Protein AF-A0A4W5LB47-F1 (afdb_monomer)

Radius of gyration: 28.64 Å; Cα contacts (8 Å, |Δi|>4): 20; chains: 1; bounding box: 88×35×79 Å

Structure (mmCIF, N/CA/C/O backbone):
data_AF-A0A4W5LB47-F1
#
_entry.id   AF-A0A4W5LB47-F1
#
loop_
_atom_site.group_PDB
_atom_site.id
_atom_site.type_symbol
_atom_site.label_atom_id
_atom_site.label_alt_id
_atom_site.label_comp_id
_atom_site.label_asym_id
_atom_site.label_entity_id
_atom_site.label_seq_id
_atom_site.pdbx_PDB_ins_code
_atom_site.Cartn_x
_atom_site.Cartn_y
_atom_site.Cartn_z
_atom_site.occupancy
_atom_site.B_iso_or_equiv
_atom_site.auth_seq_id
_atom_site.auth_comp_id
_atom_site.auth_asym_id
_atom_site.auth_atom_id
_atom_site.pdbx_PDB_model_num
ATOM 1 N N . MET A 1 1 ? 53.412 -15.603 0.340 1.00 56.78 1 MET A N 1
ATOM 2 C CA . MET A 1 1 ? 52.451 -14.479 0.400 1.00 56.78 1 MET A CA 1
ATOM 3 C C . MET A 1 1 ? 51.669 -14.603 1.693 1.00 56.78 1 MET A C 1
ATOM 5 O O . MET A 1 1 ? 51.246 -15.709 2.006 1.00 56.78 1 MET A O 1
ATOM 9 N N . CYS A 1 2 ? 51.560 -13.531 2.478 1.00 70.44 2 CYS A N 1
ATOM 10 C CA . CYS A 1 2 ? 50.950 -13.592 3.806 1.00 70.44 2 CYS A CA 1
ATOM 11 C C . CYS A 1 2 ? 49.414 -13.549 3.694 1.00 70.44 2 CYS A C 1
ATOM 13 O O . CYS A 1 2 ? 48.908 -12.641 3.035 1.00 70.44 2 CYS A O 1
ATOM 15 N N . PRO A 1 3 ? 48.665 -14.456 4.352 1.00 73.62 3 PRO A N 1
ATOM 16 C CA . PRO A 1 3 ? 47.199 -14.508 4.267 1.00 73.62 3 PRO A CA 1
ATOM 17 C C . PRO A 1 3 ? 46.532 -13.169 4.614 1.00 73.62 3 PRO A C 1
ATOM 19 O O . PRO A 1 3 ? 45.557 -12.770 3.986 1.00 73.62 3 PRO A O 1
ATOM 22 N N . LEU A 1 4 ? 47.129 -12.426 5.550 1.00 78.56 4 LEU A N 1
ATOM 23 C CA . LEU A 1 4 ? 46.664 -11.104 5.960 1.00 78.56 4 LEU A CA 1
ATOM 24 C C . LEU A 1 4 ? 46.731 -10.060 4.833 1.00 78.56 4 LEU A C 1
ATOM 26 O O . LEU A 1 4 ? 45.856 -9.211 4.740 1.00 78.56 4 LEU A O 1
ATOM 30 N N . GLN A 1 5 ? 47.739 -10.126 3.957 1.00 83.31 5 GLN A N 1
ATOM 31 C CA . GLN A 1 5 ? 47.875 -9.194 2.830 1.00 83.31 5 GLN A CA 1
ATOM 32 C C . GLN A 1 5 ? 46.854 -9.472 1.724 1.00 83.31 5 GLN A C 1
ATOM 34 O O . GLN A 1 5 ? 46.454 -8.549 1.019 1.00 83.31 5 GLN A O 1
ATOM 39 N N . ASN A 1 6 ? 46.430 -10.728 1.573 1.00 88.00 6 ASN A N 1
ATOM 40 C CA . ASN A 1 6 ? 45.390 -11.096 0.617 1.00 88.00 6 ASN A CA 1
ATOM 41 C C . ASN A 1 6 ? 44.015 -10.652 1.113 1.00 88.00 6 ASN A C 1
ATOM 43 O O . ASN A 1 6 ? 43.288 -10.020 0.356 1.00 88.00 6 ASN A O 1
ATOM 47 N N . LEU A 1 7 ? 43.718 -10.869 2.398 1.00 86.88 7 LEU A N 1
ATOM 48 C CA . LEU A 1 7 ? 42.471 -10.400 3.001 1.00 86.88 7 LEU A CA 1
ATOM 49 C C . LEU A 1 7 ? 42.353 -8.870 2.947 1.00 86.88 7 LEU A C 1
ATOM 51 O O . LEU A 1 7 ? 41.303 -8.345 2.600 1.00 86.88 7 LEU A O 1
ATOM 55 N N . LEU A 1 8 ? 43.439 -8.140 3.230 1.00 92.62 8 LEU A N 1
ATOM 56 C CA . LEU A 1 8 ? 43.441 -6.677 3.117 1.00 92.62 8 LEU A CA 1
ATOM 57 C C . LEU A 1 8 ? 43.183 -6.203 1.683 1.00 92.62 8 LEU A C 1
ATOM 59 O O . LEU A 1 8 ? 42.546 -5.172 1.488 1.00 92.62 8 LEU A O 1
ATOM 63 N N . ARG A 1 9 ? 43.676 -6.946 0.685 1.00 91.19 9 ARG A N 1
ATOM 64 C CA . ARG A 1 9 ? 43.439 -6.645 -0.728 1.00 91.19 9 ARG A CA 1
ATOM 65 C C . ARG A 1 9 ? 41.980 -6.877 -1.099 1.00 91.19 9 ARG A C 1
ATOM 67 O O . ARG A 1 9 ? 41.403 -5.993 -1.713 1.00 91.19 9 ARG A O 1
ATOM 74 N N . GLU A 1 10 ? 41.396 -8.004 -0.700 1.00 90.75 10 GLU A N 1
ATOM 75 C CA . GLU A 1 10 ? 39.978 -8.304 -0.942 1.00 90.75 10 GLU A CA 1
ATOM 76 C C . GLU A 1 10 ? 39.066 -7.280 -0.267 1.00 90.75 10 GLU A C 1
ATOM 78 O O . GLU A 1 10 ? 38.221 -6.698 -0.933 1.00 90.75 10 GLU A O 1
ATOM 83 N N . VAL A 1 11 ? 39.291 -6.966 1.014 1.00 89.69 11 VAL A N 1
ATOM 84 C CA . VAL A 1 11 ? 38.497 -5.952 1.730 1.00 89.69 11 VAL A CA 1
ATOM 85 C C . VAL A 1 11 ? 38.635 -4.577 1.082 1.00 89.69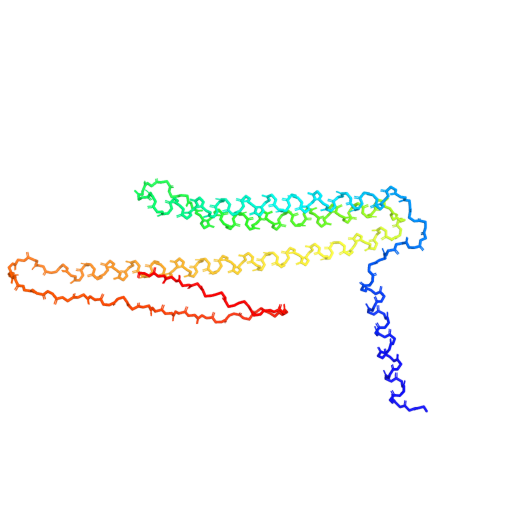 11 VAL A C 1
ATOM 87 O O . VAL A 1 11 ? 37.656 -3.845 0.974 1.00 89.69 11 VAL A O 1
ATOM 90 N N . HIS A 1 12 ? 39.836 -4.210 0.632 1.00 92.75 12 HIS A N 1
ATOM 91 C CA . HIS A 1 12 ? 40.032 -2.956 -0.085 1.00 92.75 12 HIS A CA 1
ATOM 92 C C . HIS A 1 12 ? 39.300 -2.952 -1.433 1.00 92.75 12 HIS A C 1
ATOM 94 O O . HIS A 1 12 ? 38.694 -1.949 -1.787 1.00 92.75 12 HIS A O 1
ATOM 100 N N . GLN A 1 13 ? 39.321 -4.065 -2.164 1.00 93.12 13 GLN A N 1
ATOM 101 C CA . GLN A 1 13 ? 38.698 -4.189 -3.479 1.00 93.12 13 GLN A CA 1
ATOM 102 C C . GLN A 1 13 ? 37.165 -4.172 -3.387 1.00 93.12 13 GLN A C 1
ATOM 104 O O . GLN A 1 13 ? 36.526 -3.415 -4.112 1.00 93.12 13 GLN A O 1
ATOM 109 N N . GLU A 1 14 ? 36.597 -4.902 -2.427 1.00 87.75 14 GLU A N 1
ATOM 110 C CA . GLU A 1 14 ? 35.173 -4.848 -2.072 1.00 87.75 14 GLU A CA 1
ATOM 111 C C . GLU A 1 14 ? 34.778 -3.451 -1.577 1.00 87.75 14 GLU A C 1
ATOM 113 O O . GLU A 1 14 ? 33.758 -2.903 -1.984 1.00 87.75 14 GLU A O 1
ATOM 118 N N . GLY A 1 15 ? 35.624 -2.812 -0.760 1.00 88.38 15 GLY A N 1
ATOM 119 C CA . GLY A 1 15 ? 35.412 -1.437 -0.309 1.00 88.38 15 GLY A CA 1
ATOM 120 C C . GLY A 1 15 ? 35.346 -0.442 -1.469 1.00 88.38 15 GLY A C 1
ATOM 121 O O . GLY A 1 15 ? 34.450 0.397 -1.510 1.00 88.38 15 GLY A O 1
ATOM 122 N N . MET A 1 16 ? 36.243 -0.567 -2.450 1.00 86.56 16 MET A N 1
ATOM 123 C CA . MET A 1 16 ? 36.220 0.260 -3.661 1.00 86.56 16 MET A CA 1
ATOM 124 C C . MET A 1 16 ? 34.993 -0.031 -4.535 1.00 86.56 16 MET A C 1
ATOM 126 O O . MET A 1 16 ? 34.417 0.895 -5.101 1.00 86.56 16 MET A O 1
ATOM 130 N N . GLN A 1 17 ? 34.558 -1.290 -4.617 1.00 84.00 17 GLN A N 1
ATOM 131 C CA . GLN A 1 17 ? 33.361 -1.677 -5.363 1.00 84.00 17 GLN A CA 1
ATOM 132 C C . GLN A 1 17 ? 32.092 -1.096 -4.731 1.00 84.00 17 GLN A C 1
ATOM 134 O O . GLN A 1 17 ? 31.275 -0.504 -5.431 1.00 84.00 17 GLN A O 1
ATOM 139 N N . VAL A 1 18 ? 31.944 -1.191 -3.409 1.00 82.44 18 VAL A N 1
ATOM 140 C CA . VAL A 1 18 ? 30.797 -0.621 -2.688 1.00 82.44 18 VAL A CA 1
ATOM 141 C C . VAL A 1 18 ? 30.767 0.905 -2.803 1.00 82.44 18 VAL A C 1
ATOM 143 O O . VAL A 1 18 ? 29.694 1.471 -3.007 1.00 82.44 18 VAL A O 1
ATOM 146 N N . LEU A 1 19 ? 31.921 1.580 -2.729 1.00 75.25 19 LEU A N 1
ATOM 147 C CA . LEU A 1 19 ? 32.008 3.031 -2.935 1.00 75.25 19 LEU A CA 1
ATOM 148 C C . LEU A 1 19 ? 31.604 3.426 -4.363 1.00 75.25 19 LEU A C 1
ATOM 150 O O . LEU A 1 19 ? 30.771 4.312 -4.524 1.00 75.25 19 LEU A O 1
ATOM 154 N N . SER A 1 20 ? 32.080 2.702 -5.381 1.00 69.75 20 SER A N 1
ATOM 155 C CA . SER A 1 20 ? 31.682 2.921 -6.780 1.00 69.75 20 SER A CA 1
ATOM 156 C C . SER A 1 20 ? 30.185 2.709 -7.027 1.00 69.75 20 SER A C 1
ATOM 158 O O . SER A 1 20 ? 29.634 3.337 -7.924 1.00 69.75 20 SER A O 1
ATOM 160 N N . LEU A 1 21 ? 29.530 1.823 -6.268 1.00 64.94 21 LEU A N 1
ATOM 161 C CA . LEU A 1 21 ? 28.080 1.599 -6.340 1.00 64.94 21 LEU A CA 1
ATOM 162 C C . LEU A 1 21 ? 27.275 2.629 -5.527 1.00 64.94 21 LEU A C 1
ATOM 164 O O . LEU A 1 21 ? 26.072 2.769 -5.739 1.00 64.94 21 LEU A O 1
ATOM 168 N N . SER A 1 22 ? 27.922 3.319 -4.583 1.00 66.88 22 SER A N 1
ATOM 169 C CA . SER A 1 22 ? 27.306 4.333 -3.714 1.00 66.88 22 SER A CA 1
ATOM 170 C C . SER A 1 22 ? 27.431 5.749 -4.280 1.00 66.88 22 SER A C 1
ATOM 172 O O . SER A 1 22 ? 26.642 6.628 -3.932 1.00 66.88 22 SER A O 1
ATOM 174 N N . GLU A 1 23 ? 28.412 5.984 -5.150 1.00 56.94 23 GLU A N 1
ATOM 175 C CA . GLU A 1 23 ? 28.535 7.219 -5.913 1.00 56.94 23 GLU A CA 1
ATOM 176 C C . GLU A 1 23 ? 27.499 7.215 -7.043 1.00 56.94 23 GLU A C 1
ATOM 178 O O . GLU A 1 23 ? 27.641 6.550 -8.066 1.00 56.94 23 GLU A O 1
ATOM 183 N N . LEU A 1 24 ? 26.417 7.971 -6.845 1.00 51.06 24 LEU A N 1
ATOM 184 C CA . LEU A 1 24 ? 25.529 8.347 -7.938 1.00 51.06 24 LEU A CA 1
ATOM 185 C C . LEU A 1 24 ? 26.381 9.100 -8.976 1.00 51.06 24 LEU A C 1
ATOM 187 O O . LEU A 1 24 ? 27.022 10.082 -8.584 1.00 51.06 24 LEU A O 1
ATOM 191 N N . PRO A 1 25 ? 26.416 8.699 -10.262 1.00 47.31 25 PRO A N 1
ATOM 192 C CA . PRO A 1 25 ? 27.253 9.380 -11.236 1.00 47.31 25 PRO A CA 1
ATOM 193 C C . PRO A 1 25 ? 26.807 10.839 -11.337 1.00 47.31 25 PRO A C 1
ATOM 195 O O . PRO A 1 25 ? 25.711 11.127 -11.818 1.00 47.31 25 PRO A O 1
ATOM 198 N N . ILE A 1 26 ? 27.647 11.767 -10.880 1.00 51.47 26 ILE A N 1
ATOM 199 C CA . ILE A 1 26 ? 27.632 13.124 -11.414 1.00 51.47 26 ILE A CA 1
ATOM 200 C C . ILE A 1 26 ? 28.426 13.003 -12.716 1.00 51.47 26 ILE A C 1
ATOM 202 O O . ILE A 1 26 ? 29.621 12.710 -12.650 1.00 51.47 26 ILE A O 1
ATOM 206 N N . PRO A 1 27 ? 27.791 13.125 -13.894 1.00 46.97 27 PRO A N 1
ATOM 207 C CA . PRO A 1 27 ? 28.484 12.931 -15.153 1.00 46.97 27 PRO A CA 1
ATOM 208 C C . PRO A 1 27 ? 29.414 14.123 -15.400 1.00 46.97 27 PRO A C 1
ATOM 210 O O . PRO A 1 27 ? 29.030 15.142 -15.969 1.00 46.97 27 PRO A O 1
ATOM 213 N N . GLU A 1 28 ? 30.654 13.992 -14.939 1.00 55.31 28 GLU A N 1
ATOM 214 C CA . GLU A 1 28 ? 31.795 14.819 -15.328 1.00 55.31 28 GLU A CA 1
ATOM 215 C C . GLU A 1 28 ? 32.243 14.361 -16.726 1.00 55.31 28 GLU A C 1
ATOM 217 O O . GLU A 1 28 ? 33.197 13.604 -16.887 1.00 55.31 28 GLU A O 1
ATOM 222 N N . GLY A 1 29 ? 31.487 14.761 -17.749 1.00 54.81 29 GLY A N 1
ATOM 223 C CA . GLY A 1 29 ? 31.807 14.472 -19.146 1.00 54.81 29 GLY A CA 1
ATOM 224 C C . GLY A 1 29 ? 30.557 14.248 -19.986 1.00 54.81 29 GLY A C 1
ATOM 225 O O . GLY A 1 29 ? 29.949 13.189 -19.918 1.00 54.81 29 GLY A O 1
ATOM 226 N N . GLU A 1 30 ? 30.184 15.268 -20.763 1.00 49.44 30 GLU A N 1
ATOM 227 C CA . GLU A 1 30 ? 29.172 15.208 -21.833 1.00 49.44 30 GLU A CA 1
ATOM 228 C C . GLU A 1 30 ? 27.795 14.654 -21.429 1.00 49.44 30 GLU A C 1
ATOM 230 O O . GLU A 1 30 ? 27.165 13.888 -22.151 1.00 49.44 30 GLU A O 1
ATOM 235 N N . ALA A 1 31 ? 27.254 15.119 -20.303 1.00 46.03 31 ALA A N 1
ATOM 236 C CA . ALA A 1 31 ? 25.806 15.128 -20.153 1.00 46.03 31 ALA A CA 1
ATOM 237 C C . ALA A 1 31 ? 25.228 16.271 -20.993 1.00 46.03 31 ALA A C 1
ATOM 239 O O . ALA A 1 31 ? 25.571 17.436 -20.780 1.00 46.03 31 ALA A O 1
ATOM 240 N N . ASP A 1 32 ? 24.337 15.938 -21.931 1.00 53.56 32 ASP A N 1
ATOM 241 C CA . ASP A 1 32 ? 23.467 16.920 -22.572 1.00 53.56 32 ASP A CA 1
ATOM 242 C C . ASP A 1 32 ? 22.815 17.775 -21.463 1.00 53.56 32 ASP A C 1
ATOM 244 O O . ASP A 1 32 ? 22.128 17.223 -20.590 1.00 53.56 32 ASP A O 1
ATOM 248 N N . PRO A 1 33 ? 23.048 19.103 -21.419 1.00 56.50 33 PRO A N 1
ATOM 249 C CA . PRO A 1 33 ? 22.536 19.960 -20.352 1.00 56.50 33 PRO A CA 1
ATOM 250 C C . PRO A 1 33 ? 21.009 19.878 -20.196 1.00 56.50 33 PRO A C 1
ATOM 252 O O . PRO A 1 33 ? 20.488 20.183 -19.121 1.00 56.50 33 PRO A O 1
ATOM 255 N N . ALA A 1 34 ? 20.285 19.411 -21.220 1.00 55.88 34 ALA A N 1
ATOM 256 C CA . ALA A 1 34 ? 18.854 19.138 -21.155 1.00 55.88 34 ALA A CA 1
ATOM 257 C C . ALA A 1 34 ? 18.486 18.005 -20.174 1.00 55.88 34 ALA A C 1
ATOM 259 O O . ALA A 1 34 ? 17.523 18.150 -19.420 1.00 55.88 34 ALA A O 1
ATOM 260 N N . SER A 1 35 ? 19.252 16.913 -20.114 1.00 52.53 35 SER A N 1
ATOM 261 C CA . SER A 1 35 ? 18.947 15.743 -19.270 1.00 52.53 35 SER A CA 1
ATOM 262 C C . SER A 1 35 ? 19.176 16.020 -17.781 1.00 52.53 35 SER A C 1
ATOM 264 O O . SER A 1 35 ? 18.358 15.647 -16.935 1.00 52.53 35 SER A O 1
ATOM 266 N N . LEU A 1 36 ? 20.234 16.771 -17.457 1.00 53.56 36 LEU A N 1
ATOM 267 C CA . LEU A 1 36 ? 20.487 17.285 -16.105 1.00 53.56 36 LEU A CA 1
ATOM 268 C C . LEU A 1 36 ? 19.406 18.281 -15.666 1.00 53.56 36 LEU A C 1
ATOM 270 O O . LEU A 1 36 ? 18.958 18.233 -14.521 1.00 53.56 36 LEU A O 1
ATOM 274 N N . LEU A 1 37 ? 18.930 19.140 -16.575 1.00 55.38 37 LEU A N 1
ATOM 275 C CA . LEU A 1 37 ? 17.813 20.050 -16.306 1.00 55.38 37 LEU A CA 1
ATOM 276 C C . LEU A 1 37 ? 16.496 19.300 -16.076 1.00 55.38 37 LEU A C 1
ATOM 278 O O . LEU A 1 37 ? 15.741 19.685 -15.188 1.00 55.38 37 LEU A O 1
ATOM 282 N N . TYR A 1 38 ? 16.221 18.227 -16.819 1.00 54.44 38 TYR A N 1
ATOM 283 C CA . TYR A 1 38 ? 15.014 17.416 -16.634 1.00 54.44 38 TYR A CA 1
ATOM 284 C C . TYR A 1 38 ? 15.010 16.683 -15.289 1.00 54.44 38 TYR A C 1
ATOM 286 O O . TYR A 1 38 ? 14.016 16.751 -14.562 1.00 54.44 38 TYR A O 1
ATOM 294 N N . HIS A 1 39 ? 16.123 16.050 -14.908 1.00 51.97 39 HIS A N 1
ATOM 295 C CA . HIS A 1 39 ? 16.226 15.350 -13.624 1.00 51.97 39 HIS A CA 1
ATOM 296 C C . HIS A 1 39 ? 16.234 16.327 -12.431 1.00 51.97 39 HIS A C 1
ATOM 298 O O . HIS A 1 39 ? 15.628 16.048 -11.391 1.00 51.97 39 HIS A O 1
ATOM 304 N N . ALA A 1 40 ? 16.846 17.508 -12.595 1.00 56.00 40 ALA A N 1
ATOM 305 C CA . ALA A 1 40 ? 16.830 18.583 -11.605 1.00 56.00 40 ALA A CA 1
ATOM 306 C C . ALA A 1 40 ? 15.480 19.319 -11.513 1.00 56.00 40 ALA A C 1
ATOM 308 O O . ALA A 1 40 ? 15.200 19.906 -10.471 1.00 56.00 40 ALA A O 1
ATOM 309 N N . GLN A 1 41 ? 14.633 19.294 -12.552 1.00 58.28 41 GLN A N 1
ATOM 310 C CA . GLN A 1 41 ? 13.291 19.901 -12.530 1.00 58.28 41 GLN A CA 1
ATOM 311 C C . GLN A 1 41 ? 12.168 18.927 -12.141 1.00 58.28 41 GLN A C 1
ATOM 313 O O . GLN A 1 41 ? 11.181 19.352 -11.534 1.00 58.28 41 GLN A O 1
ATOM 318 N N . GLY A 1 42 ? 12.307 17.632 -12.436 1.00 61.72 42 GLY A N 1
ATOM 319 C CA . GLY A 1 42 ? 11.330 16.606 -12.056 1.00 61.72 42 GLY A CA 1
ATOM 320 C C . GLY A 1 42 ? 11.267 16.396 -10.544 1.00 61.72 42 GLY A C 1
ATOM 321 O O . GLY A 1 42 ? 10.186 16.419 -9.955 1.00 61.72 42 GLY A O 1
ATOM 322 N N . TRP A 1 43 ? 12.431 16.317 -9.895 1.00 73.25 43 TRP A N 1
ATOM 323 C CA . TRP A 1 43 ? 12.525 16.068 -8.457 1.00 73.25 43 TRP A CA 1
ATOM 324 C C . TRP A 1 43 ? 11.878 17.157 -7.576 1.00 73.25 43 TRP A C 1
ATOM 326 O O . TRP A 1 43 ? 11.113 16.811 -6.675 1.00 73.25 43 TRP A O 1
ATOM 336 N N . PRO A 1 44 ? 12.072 18.472 -7.811 1.00 77.12 44 PRO A N 1
ATOM 337 C CA . PRO A 1 44 ? 11.345 19.515 -7.087 1.00 77.12 44 PRO A CA 1
ATOM 338 C C . PRO A 1 44 ? 9.826 19.429 -7.254 1.00 77.12 44 PRO A C 1
ATOM 340 O O . PRO A 1 44 ? 9.093 19.688 -6.299 1.00 77.12 44 PRO A O 1
ATOM 343 N N . LYS A 1 45 ? 9.344 19.047 -8.443 1.00 79.38 45 LYS A N 1
ATOM 344 C CA . LYS A 1 45 ? 7.912 18.897 -8.726 1.00 79.38 45 LYS A CA 1
ATOM 345 C C . LYS A 1 45 ? 7.325 17.678 -8.016 1.00 79.38 45 LYS A C 1
ATOM 347 O O . LYS A 1 45 ? 6.257 17.780 -7.418 1.00 79.38 45 LYS A O 1
ATOM 352 N N . GLU A 1 46 ? 8.035 16.555 -8.027 1.00 73.94 46 GLU A N 1
ATOM 353 C CA . GLU A 1 46 ? 7.659 15.332 -7.310 1.00 73.94 46 GLU A CA 1
ATOM 354 C C . GLU A 1 46 ? 7.708 15.525 -5.794 1.00 73.94 46 GLU A C 1
ATOM 356 O O . GLU A 1 46 ? 6.748 15.195 -5.099 1.00 73.94 46 GLU A O 1
ATOM 361 N N . ARG A 1 47 ? 8.763 16.166 -5.277 1.00 86.19 47 ARG A N 1
ATOM 362 C CA . ARG A 1 47 ? 8.853 16.589 -3.875 1.00 86.19 47 ARG A CA 1
ATOM 363 C C . ARG A 1 47 ? 7.703 17.524 -3.506 1.00 86.19 47 ARG A C 1
ATOM 365 O O . ARG A 1 47 ? 7.136 17.386 -2.428 1.00 86.19 47 ARG A O 1
ATOM 372 N N . GLY A 1 48 ? 7.335 18.451 -4.391 1.00 88.69 48 GLY A N 1
ATOM 373 C CA . GLY A 1 48 ? 6.174 19.326 -4.220 1.00 88.69 48 GLY A CA 1
ATOM 374 C C . GLY A 1 48 ? 4.859 18.547 -4.149 1.00 88.69 48 GLY A C 1
ATOM 375 O O . GLY A 1 48 ? 4.050 18.797 -3.258 1.00 88.69 48 GLY A O 1
ATOM 376 N N . ALA A 1 49 ? 4.668 17.557 -5.024 1.00 84.75 49 ALA A N 1
ATOM 377 C CA . ALA A 1 49 ? 3.503 16.678 -4.996 1.00 84.75 49 ALA A CA 1
ATOM 378 C C . ALA A 1 49 ? 3.450 15.834 -3.710 1.00 84.75 49 ALA A C 1
ATOM 380 O O . ALA A 1 49 ? 2.392 15.734 -3.092 1.00 84.75 49 ALA A O 1
ATOM 381 N N . LEU A 1 50 ? 4.587 15.294 -3.258 1.00 88.56 50 LEU A N 1
ATOM 382 C CA . LEU A 1 50 ? 4.689 14.551 -2.001 1.00 88.56 50 LEU A CA 1
ATOM 383 C C . LEU A 1 50 ? 4.365 15.452 -0.800 1.00 88.56 50 LEU A C 1
ATOM 385 O O . LEU A 1 50 ? 3.537 15.096 0.035 1.00 88.56 50 LEU A O 1
ATOM 389 N N . LEU A 1 51 ? 4.941 16.655 -0.739 1.00 92.75 51 LEU A N 1
ATOM 390 C CA . LEU A 1 51 ? 4.638 17.629 0.312 1.00 92.75 51 LEU A CA 1
ATOM 391 C C . LEU A 1 51 ? 3.158 18.027 0.310 1.00 92.75 51 LEU A C 1
ATOM 393 O O . LEU A 1 51 ? 2.551 18.082 1.375 1.00 92.75 51 LEU A O 1
ATOM 397 N N . ALA A 1 52 ? 2.548 18.217 -0.862 1.00 92.19 52 ALA A N 1
ATOM 398 C CA . ALA A 1 52 ? 1.116 18.483 -0.971 1.00 92.19 52 ALA A CA 1
ATOM 399 C C . ALA A 1 52 ? 0.270 17.313 -0.440 1.00 92.19 52 ALA A C 1
ATOM 401 O O . ALA A 1 52 ? -0.728 17.535 0.243 1.00 92.19 52 ALA A O 1
ATOM 402 N N . THR A 1 53 ? 0.677 16.063 -0.688 1.00 92.62 53 THR A N 1
ATOM 403 C CA . THR A 1 53 ? -0.009 14.895 -0.112 1.00 92.62 53 THR A CA 1
ATOM 404 C C . THR A 1 53 ? 0.166 14.791 1.398 1.00 92.62 53 THR A C 1
ATOM 406 O O . THR A 1 53 ? -0.798 14.484 2.094 1.00 92.62 53 THR A O 1
ATOM 409 N N . VAL A 1 54 ? 1.356 15.105 1.919 1.00 93.44 54 VAL A N 1
ATOM 410 C CA . VAL A 1 54 ? 1.626 15.149 3.363 1.00 93.44 54 VAL A CA 1
ATOM 411 C C . VAL A 1 54 ? 0.778 16.226 4.035 1.00 93.44 54 VAL A C 1
ATOM 413 O O . VAL A 1 54 ? 0.190 15.968 5.081 1.00 93.44 54 VAL A O 1
ATOM 416 N N . GLU A 1 55 ? 0.653 17.409 3.434 1.00 90.94 55 GLU A N 1
ATOM 417 C CA . GLU A 1 55 ? -0.228 18.459 3.954 1.00 90.94 55 GLU A CA 1
ATOM 418 C C . GLU A 1 55 ? -1.708 18.069 3.873 1.00 90.94 55 GLU A C 1
ATOM 420 O O . GLU A 1 55 ? -2.450 18.282 4.829 1.00 90.94 55 GLU A O 1
ATOM 425 N N . SER A 1 56 ? -2.137 17.403 2.796 1.00 91.75 56 SER A N 1
ATOM 426 C CA . SER A 1 56 ? -3.497 16.860 2.700 1.00 91.75 56 SER A CA 1
ATOM 427 C C . SER A 1 56 ? -3.783 15.821 3.793 1.00 91.75 56 SER A C 1
ATOM 429 O O . SER A 1 56 ? -4.872 15.819 4.363 1.00 91.75 56 SER A O 1
ATOM 431 N N . LEU A 1 57 ? -2.810 14.964 4.120 1.00 92.31 57 LEU A N 1
ATOM 432 C CA . LEU A 1 57 ? -2.914 13.985 5.207 1.00 92.31 57 LEU A CA 1
ATOM 433 C C . LEU A 1 57 ? -2.981 14.664 6.577 1.00 92.31 57 LEU A C 1
ATOM 435 O O . LEU A 1 57 ? -3.827 14.311 7.394 1.00 92.31 57 LEU A O 1
ATOM 439 N N . LYS A 1 58 ? -2.139 15.673 6.827 1.00 92.44 58 LYS A N 1
ATOM 440 C CA . LYS A 1 58 ? -2.190 16.463 8.067 1.00 92.44 58 LYS A CA 1
ATOM 441 C C . LYS A 1 58 ? -3.537 17.159 8.240 1.00 92.44 58 LYS A C 1
ATOM 443 O O . LYS A 1 58 ? -4.093 17.130 9.334 1.00 92.44 58 LYS A O 1
ATOM 448 N N . ALA A 1 59 ? -4.067 17.756 7.172 1.00 89.94 59 ALA A N 1
ATOM 449 C CA . ALA A 1 59 ? -5.365 18.418 7.190 1.00 89.94 59 ALA A CA 1
ATOM 450 C C . ALA A 1 59 ? -6.500 17.432 7.503 1.00 89.94 59 ALA A C 1
ATOM 452 O O . ALA A 1 59 ? -7.361 17.745 8.322 1.00 89.94 59 ALA A O 1
ATOM 453 N N . LEU A 1 60 ? -6.468 16.230 6.919 1.00 89.06 60 LEU A N 1
ATOM 454 C CA . LEU A 1 60 ? -7.437 15.173 7.210 1.00 89.06 60 LEU A CA 1
ATOM 455 C C . LEU A 1 60 ? -7.354 14.715 8.674 1.00 89.06 60 LEU A C 1
ATOM 457 O O . LEU A 1 60 ? -8.373 14.649 9.353 1.00 89.06 60 LEU A O 1
ATOM 461 N N . ILE A 1 61 ? -6.144 14.483 9.196 1.00 86.38 61 ILE A N 1
ATOM 462 C CA . ILE A 1 61 ? -5.929 14.115 10.605 1.00 86.38 61 ILE A CA 1
ATOM 463 C C . ILE A 1 61 ? -6.457 15.210 11.541 1.00 86.38 61 ILE A C 1
ATOM 465 O O . ILE A 1 61 ? -7.132 14.906 12.523 1.00 86.38 61 ILE A O 1
ATOM 469 N N . ALA A 1 62 ? -6.195 16.482 11.231 1.00 83.38 62 ALA A N 1
ATOM 470 C CA . ALA A 1 62 ? -6.694 17.606 12.015 1.00 83.38 62 ALA A CA 1
ATOM 471 C C . ALA A 1 62 ? -8.230 17.685 11.988 1.00 83.38 62 ALA A C 1
ATOM 473 O O . ALA A 1 62 ? -8.847 17.845 13.039 1.00 83.38 62 ALA A O 1
ATOM 474 N N . GLN A 1 63 ? -8.852 17.507 10.817 1.00 81.94 63 GLN A N 1
ATOM 475 C CA . GLN A 1 63 ? -10.312 17.456 10.675 1.00 81.94 63 GLN A CA 1
ATOM 476 C C . GLN A 1 63 ? -10.926 16.280 11.442 1.00 81.94 63 GLN A C 1
ATOM 478 O O . GLN A 1 63 ? -11.958 16.432 12.088 1.00 81.94 63 GLN A O 1
ATOM 483 N N . MET A 1 64 ? -10.282 15.114 11.429 1.00 75.88 64 MET A N 1
ATOM 484 C CA . MET A 1 64 ? -10.727 13.961 12.210 1.00 75.88 64 MET A CA 1
ATOM 485 C C . MET A 1 64 ? -10.632 14.217 13.719 1.00 75.88 64 MET A C 1
ATOM 487 O O . MET A 1 64 ? -11.534 13.846 14.471 1.00 75.88 64 MET A O 1
ATOM 491 N N . GLN A 1 65 ? -9.570 14.884 14.177 1.00 75.94 65 GLN A N 1
ATOM 492 C CA . GLN A 1 65 ? -9.393 15.246 15.585 1.00 75.94 65 GLN A CA 1
ATOM 493 C C . GLN A 1 65 ? -10.420 16.286 16.059 1.00 75.94 65 GLN A C 1
ATOM 495 O O . GLN A 1 65 ? -10.898 16.188 17.191 1.00 75.94 65 GLN A O 1
ATOM 500 N N . THR A 1 66 ? -10.801 17.253 15.217 1.00 67.88 66 THR A N 1
ATOM 501 C CA . THR A 1 66 ? -11.845 18.238 15.549 1.00 67.88 66 THR A CA 1
ATOM 502 C C . THR A 1 66 ? -13.247 17.632 15.484 1.00 67.88 66 THR A C 1
ATOM 504 O O . THR A 1 66 ? -14.043 17.843 16.397 1.00 67.88 66 THR A O 1
ATOM 507 N N . HIS A 1 67 ? -13.536 16.803 14.476 1.00 56.50 67 HIS A N 1
ATOM 508 C CA . HIS A 1 67 ? -14.837 16.146 14.311 1.00 56.50 67 HIS A CA 1
ATOM 509 C C . HIS A 1 67 ? -15.145 15.134 15.427 1.00 56.50 67 HIS A C 1
ATOM 511 O O . HIS A 1 67 ? -16.294 15.020 15.859 1.00 56.50 67 HIS A O 1
ATOM 517 N N . SER A 1 68 ? -14.113 14.464 15.953 1.00 52.28 68 SER A N 1
ATOM 518 C CA . SER A 1 68 ? -14.205 13.585 17.129 1.00 52.28 68 SER A CA 1
ATOM 519 C C . SER A 1 68 ? -14.641 14.334 18.403 1.00 52.28 68 SER A C 1
ATOM 521 O O . SER A 1 68 ? -15.246 13.747 19.298 1.00 52.28 68 SER A O 1
ATOM 523 N N . ARG A 1 69 ? -14.395 15.652 18.481 1.00 51.81 69 ARG A N 1
ATOM 524 C CA . ARG A 1 69 ? -14.748 16.489 19.640 1.00 51.81 69 ARG A CA 1
ATOM 525 C C . ARG A 1 69 ? -16.142 17.121 19.547 1.00 51.81 69 ARG A C 1
ATOM 527 O O . ARG A 1 69 ? -16.731 17.403 20.588 1.00 51.81 69 ARG A O 1
ATOM 534 N N . GLU A 1 70 ? -16.668 17.346 18.342 1.00 51.31 70 GLU A N 1
ATOM 535 C CA . GLU A 1 70 ? -17.905 18.123 18.133 1.00 51.31 70 GLU A CA 1
ATOM 536 C C . GLU A 1 70 ? -19.159 17.286 17.836 1.00 51.31 70 GLU A C 1
ATOM 538 O O . GLU A 1 70 ? -20.268 17.785 18.022 1.00 51.31 70 GLU A O 1
ATOM 543 N N . THR A 1 71 ? -19.038 16.013 17.445 1.00 44.84 71 THR A N 1
ATOM 544 C CA . THR A 1 71 ? -20.182 15.288 16.858 1.00 44.84 71 THR A CA 1
ATOM 545 C C . THR A 1 71 ? -20.465 13.958 17.547 1.00 44.84 71 THR A C 1
ATOM 547 O O . THR A 1 71 ? -20.003 12.891 17.149 1.00 44.84 71 THR A O 1
ATOM 550 N N . GLN A 1 72 ? -21.306 14.012 18.578 1.00 46.94 72 GLN A N 1
ATOM 551 C CA . GLN A 1 72 ? -22.046 12.844 19.047 1.00 46.94 72 GLN A CA 1
ATOM 552 C C . GLN A 1 72 ? -23.239 12.605 18.088 1.00 46.94 72 GLN A C 1
ATOM 554 O O . GLN A 1 72 ? -24.291 13.215 18.250 1.00 46.94 72 GLN A O 1
ATOM 559 N N . THR A 1 73 ? -23.056 11.676 17.127 1.00 46.97 73 THR A N 1
ATOM 560 C CA . THR A 1 73 ? -24.043 10.957 16.256 1.00 46.97 73 THR A CA 1
ATOM 561 C C . THR A 1 73 ? -24.544 11.608 14.942 1.00 46.97 73 THR A C 1
ATOM 563 O O . THR A 1 73 ? -24.705 12.822 14.882 1.00 46.97 73 THR A O 1
ATOM 566 N N . PRO A 1 74 ? -24.946 10.824 13.907 1.00 50.34 74 PRO A N 1
ATOM 567 C CA . PRO A 1 74 ? -24.331 9.624 13.338 1.00 50.34 74 PRO A CA 1
ATOM 568 C C . PRO A 1 74 ? -24.256 9.737 11.796 1.00 50.34 74 PRO A C 1
ATOM 570 O O . PRO A 1 74 ? -25.142 9.305 11.063 1.00 50.34 74 PRO A O 1
ATOM 573 N N . GLY A 1 75 ? -23.160 10.285 11.296 1.00 51.56 75 GLY A N 1
ATOM 574 C CA . GLY A 1 75 ? -22.605 9.912 10.001 1.00 51.56 75 GLY A CA 1
ATOM 575 C C . GLY A 1 75 ? -21.187 9.484 10.304 1.00 51.56 75 GLY A C 1
ATOM 576 O O . GLY A 1 75 ? -20.278 10.284 10.136 1.00 51.56 75 GLY A O 1
ATOM 577 N N . ILE A 1 76 ? -21.027 8.311 10.928 1.00 58.72 76 ILE A N 1
ATOM 578 C CA . ILE A 1 76 ? -19.716 7.803 11.343 1.00 58.72 76 ILE A CA 1
ATOM 579 C C . ILE A 1 76 ? -18.894 7.659 10.068 1.00 58.72 76 ILE A C 1
ATOM 581 O O . ILE A 1 76 ? -19.047 6.690 9.327 1.00 58.72 76 ILE A O 1
ATOM 585 N N . VAL A 1 77 ? -18.073 8.667 9.787 1.00 71.69 77 VAL A N 1
ATOM 586 C CA . VAL A 1 77 ? -16.982 8.542 8.835 1.00 71.69 77 VAL A CA 1
ATOM 587 C C . VAL A 1 77 ? -16.118 7.427 9.401 1.00 71.69 77 VAL A C 1
ATOM 589 O O . VAL A 1 77 ? -15.593 7.544 10.513 1.00 71.69 77 VAL A O 1
ATOM 592 N N . ASP A 1 78 ? -16.064 6.306 8.684 1.00 84.81 78 ASP A N 1
ATOM 593 C CA . ASP A 1 78 ? -15.226 5.166 9.036 1.00 84.81 78 ASP A CA 1
ATOM 594 C C . ASP A 1 78 ? -13.767 5.556 8.816 1.00 84.81 78 ASP A C 1
ATOM 596 O O . ASP A 1 78 ? -13.144 5.249 7.802 1.00 84.81 78 ASP A O 1
ATOM 600 N N . TRP A 1 79 ? -13.231 6.297 9.777 1.00 86.94 79 TRP A N 1
ATOM 601 C CA . TRP A 1 79 ? -11.885 6.830 9.709 1.00 86.94 79 TRP A CA 1
ATOM 602 C C . TRP A 1 79 ? -10.825 5.728 9.636 1.00 86.94 79 TRP A C 1
ATOM 604 O O . TRP A 1 79 ? -9.751 5.950 9.079 1.00 86.94 79 TRP A O 1
ATOM 614 N N . ARG A 1 80 ? -11.120 4.538 10.183 1.00 90.00 80 ARG A N 1
ATOM 615 C CA . ARG A 1 80 ? -10.248 3.362 10.081 1.00 90.00 80 ARG A CA 1
ATOM 616 C C . ARG A 1 80 ? -10.210 2.896 8.631 1.00 90.00 80 ARG A C 1
ATOM 618 O O . ARG A 1 80 ? -9.127 2.752 8.069 1.00 90.00 80 ARG A O 1
ATOM 625 N N . GLY A 1 81 ? -11.377 2.753 8.002 1.00 90.12 81 GLY A N 1
ATOM 626 C CA . GLY A 1 81 ? -11.498 2.472 6.573 1.00 90.12 81 GLY A CA 1
ATOM 627 C C . GLY A 1 81 ? -10.794 3.511 5.695 1.00 90.12 81 GLY A C 1
ATOM 628 O O . GLY A 1 81 ? -10.020 3.140 4.810 1.00 90.12 81 GLY A O 1
ATOM 629 N N . GLU A 1 82 ? -10.985 4.805 5.968 1.00 91.00 82 GLU A N 1
ATOM 630 C CA . GLU A 1 82 ? -10.314 5.879 5.222 1.00 91.00 82 GLU A CA 1
ATOM 631 C C . GLU A 1 82 ? -8.793 5.848 5.381 1.00 91.00 82 GLU A C 1
ATOM 633 O O . GLU A 1 82 ? -8.072 6.018 4.398 1.00 91.00 82 GLU A O 1
ATOM 638 N N . LEU A 1 83 ? -8.287 5.565 6.585 1.00 89.62 83 LEU A N 1
ATOM 639 C CA . LEU A 1 83 ? -6.855 5.429 6.833 1.00 89.62 83 LEU A CA 1
ATOM 640 C C . LEU A 1 83 ? -6.256 4.265 6.035 1.00 89.62 83 LEU A C 1
ATOM 642 O O . LEU A 1 83 ? -5.253 4.448 5.344 1.00 89.62 83 LEU A O 1
ATOM 646 N N . LEU A 1 84 ? -6.871 3.078 6.095 1.00 94.31 84 LEU A N 1
ATOM 647 C CA . LEU A 1 84 ? -6.410 1.913 5.330 1.00 94.31 84 LEU A CA 1
ATOM 648 C C . LEU A 1 84 ? -6.454 2.200 3.819 1.00 94.31 84 LEU A C 1
ATOM 650 O O . LEU A 1 84 ? -5.515 1.863 3.095 1.00 94.31 84 LEU A O 1
ATOM 654 N N . GLY A 1 85 ? -7.503 2.883 3.352 1.00 93.50 85 GLY A N 1
ATOM 655 C CA . GLY A 1 85 ? -7.634 3.318 1.963 1.00 93.50 85 GLY A CA 1
ATOM 656 C C . GLY A 1 85 ? -6.561 4.328 1.543 1.00 93.50 85 GLY A C 1
ATOM 657 O O . GLY A 1 85 ? -6.015 4.224 0.443 1.00 93.50 85 GLY A O 1
ATOM 658 N N . ALA A 1 86 ? -6.211 5.278 2.410 1.00 93.31 86 ALA A N 1
ATOM 659 C CA . ALA A 1 86 ? -5.150 6.248 2.155 1.00 93.31 86 ALA A CA 1
ATOM 660 C C . ALA A 1 86 ? -3.773 5.570 2.061 1.00 93.31 86 ALA A C 1
ATOM 662 O O . ALA A 1 86 ? -3.020 5.850 1.128 1.00 93.31 86 ALA A O 1
ATOM 663 N N . VAL A 1 87 ? -3.466 4.629 2.961 1.00 92.69 87 VAL A N 1
ATOM 664 C CA . VAL A 1 87 ? -2.219 3.841 2.916 1.00 92.69 87 VAL A CA 1
ATOM 665 C C . VAL A 1 87 ? -2.128 3.039 1.617 1.00 92.69 87 VAL A C 1
ATOM 667 O O . VAL A 1 87 ? -1.104 3.067 0.935 1.00 92.69 87 VAL A O 1
ATOM 670 N N . GLN A 1 88 ? -3.221 2.397 1.201 1.00 96.00 88 GLN A N 1
ATOM 671 C CA . GLN A 1 88 ? -3.248 1.667 -0.063 1.00 96.00 88 GLN A CA 1
ATOM 672 C C . GLN A 1 88 ? -3.008 2.585 -1.274 1.00 96.00 88 GLN A C 1
ATOM 674 O O . GLN A 1 88 ? -2.308 2.205 -2.214 1.00 96.00 88 GLN A O 1
ATOM 679 N N . GLN A 1 89 ? -3.534 3.813 -1.256 1.00 94.12 89 GLN A N 1
ATOM 680 C CA . GLN A 1 89 ? -3.262 4.799 -2.305 1.00 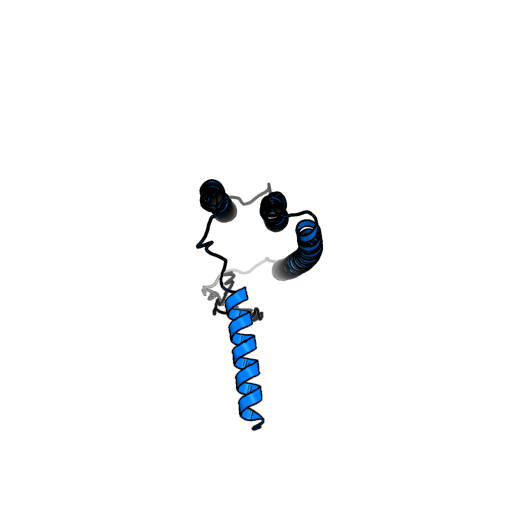94.12 89 GLN A CA 1
ATOM 681 C C . GLN A 1 89 ? -1.796 5.244 -2.336 1.00 94.12 89 GLN A C 1
ATOM 683 O O . GLN A 1 89 ? -1.271 5.481 -3.425 1.00 94.12 89 GLN A O 1
ATOM 688 N N . VAL A 1 90 ? -1.130 5.344 -1.182 1.00 95.44 90 VAL A N 1
ATOM 689 C CA . VAL A 1 90 ? 0.312 5.629 -1.115 1.00 95.44 90 VAL A CA 1
ATOM 690 C C . VAL A 1 90 ? 1.096 4.526 -1.824 1.00 95.44 90 VAL A C 1
ATOM 692 O O . VAL A 1 90 ? 1.845 4.833 -2.746 1.00 95.44 90 VAL A O 1
ATOM 695 N N . PHE A 1 91 ? 0.824 3.255 -1.523 1.00 94.12 91 PHE A N 1
ATOM 696 C CA . PHE A 1 91 ? 1.471 2.116 -2.189 1.00 94.12 91 PHE A CA 1
ATOM 697 C C . PHE A 1 91 ? 1.269 2.108 -3.712 1.00 94.12 91 PHE A C 1
ATOM 699 O O . PHE A 1 91 ? 2.195 1.826 -4.477 1.00 94.12 91 PHE A O 1
ATOM 706 N N . VAL A 1 92 ? 0.070 2.467 -4.184 1.00 94.19 92 VAL A N 1
ATOM 707 C CA . VAL A 1 92 ? -0.207 2.606 -5.624 1.00 94.19 92 VAL A CA 1
ATOM 708 C C . VAL A 1 92 ? 0.610 3.744 -6.243 1.00 94.19 92 VAL A C 1
ATOM 710 O O . VAL A 1 92 ? 1.149 3.588 -7.342 1.00 94.19 92 VAL A O 1
ATOM 713 N N . ARG A 1 93 ? 0.724 4.885 -5.553 1.00 93.12 93 ARG A N 1
ATOM 714 C CA . ARG A 1 93 ? 1.498 6.042 -6.026 1.00 93.12 93 ARG A CA 1
ATOM 715 C C . ARG A 1 93 ? 2.992 5.754 -6.049 1.00 93.12 93 ARG A C 1
ATOM 717 O O . ARG A 1 93 ? 3.627 6.053 -7.052 1.00 93.12 93 ARG A O 1
ATOM 724 N N . GLU A 1 94 ? 3.536 5.132 -5.011 1.00 90.69 94 GLU A N 1
ATOM 725 C CA . GLU A 1 94 ? 4.944 4.725 -4.956 1.00 90.69 94 GLU A CA 1
ATOM 726 C C . GLU A 1 94 ? 5.303 3.818 -6.134 1.00 90.69 94 GLU A C 1
ATOM 728 O O . GLU A 1 94 ? 6.278 4.070 -6.842 1.00 90.69 94 GLU A O 1
ATOM 733 N N . ARG A 1 95 ? 4.458 2.819 -6.420 1.00 91.06 95 ARG A N 1
ATOM 734 C CA . ARG A 1 95 ? 4.615 1.952 -7.593 1.00 91.06 95 ARG A CA 1
ATOM 735 C C . ARG A 1 95 ? 4.574 2.737 -8.906 1.00 91.06 95 ARG A C 1
ATOM 737 O O . ARG A 1 95 ? 5.324 2.432 -9.831 1.00 91.06 95 ARG A O 1
ATOM 744 N N . SER A 1 96 ? 3.691 3.731 -9.012 1.00 91.12 96 SER A N 1
ATOM 745 C CA . SER A 1 96 ? 3.601 4.587 -10.199 1.00 91.12 96 SER A CA 1
ATOM 746 C C . SER A 1 96 ? 4.862 5.426 -10.398 1.00 91.12 96 SER A C 1
ATOM 748 O O . SER A 1 96 ? 5.334 5.520 -11.527 1.00 91.12 96 SER A O 1
ATOM 750 N N . VAL A 1 97 ? 5.403 6.007 -9.324 1.00 90.56 97 VAL A N 1
ATOM 751 C CA . VAL A 1 97 ? 6.630 6.816 -9.362 1.00 90.56 97 VAL A CA 1
ATOM 752 C C . VAL A 1 97 ? 7.824 5.953 -9.751 1.00 90.56 97 VAL A C 1
ATOM 754 O O . VAL A 1 97 ? 8.578 6.327 -10.642 1.00 90.56 97 VAL A O 1
ATOM 757 N N . LEU A 1 98 ? 7.966 4.762 -9.157 1.00 87.19 98 LEU A N 1
ATOM 758 C CA . LEU A 1 98 ? 9.048 3.841 -9.509 1.00 87.19 98 LEU A CA 1
ATOM 759 C C . LEU A 1 98 ? 9.009 3.453 -10.994 1.00 87.19 98 LEU A C 1
ATOM 761 O O . LEU A 1 98 ? 10.041 3.409 -11.657 1.00 87.19 98 LEU A O 1
ATOM 765 N N . LYS A 1 99 ? 7.814 3.192 -11.535 1.00 91.12 99 LYS A N 1
ATOM 766 C CA . LYS A 1 99 ? 7.658 2.911 -12.965 1.00 91.12 99 LYS A CA 1
ATOM 767 C C . LYS A 1 99 ? 8.001 4.117 -13.829 1.00 91.12 99 LYS A C 1
ATOM 769 O O . LYS A 1 99 ? 8.686 3.950 -14.831 1.00 91.12 99 LYS A O 1
ATOM 774 N N . SER A 1 100 ? 7.523 5.311 -13.477 1.00 90.81 100 SER A N 1
ATOM 775 C CA . SER A 1 100 ? 7.751 6.500 -14.301 1.00 90.81 100 SER A CA 1
ATOM 776 C C . SER A 1 100 ? 9.218 6.907 -14.339 1.00 90.81 100 SER A C 1
ATOM 778 O O . SER A 1 100 ? 9.711 7.251 -15.409 1.00 90.81 100 SER A O 1
ATOM 780 N N . THR A 1 101 ? 9.929 6.832 -13.211 1.00 88.12 101 THR A N 1
ATOM 781 C CA . THR A 1 101 ? 11.361 7.160 -13.159 1.00 88.12 101 THR A CA 1
ATOM 782 C C . THR A 1 101 ? 12.183 6.178 -13.984 1.00 88.12 101 THR A C 1
ATOM 784 O O . THR A 1 101 ? 13.061 6.587 -14.740 1.00 88.12 101 THR A O 1
ATOM 787 N N . LEU A 1 102 ? 11.863 4.886 -13.904 1.00 85.50 102 LEU A N 1
ATOM 788 C CA . LEU A 1 102 ? 12.623 3.860 -14.606 1.00 85.50 102 LEU A CA 1
ATOM 789 C C . LEU A 1 102 ? 12.300 3.821 -16.107 1.00 85.50 102 LEU A C 1
ATOM 791 O O . LEU A 1 102 ? 13.210 3.655 -16.911 1.00 85.50 102 LEU A O 1
ATOM 795 N N . TYR A 1 103 ? 11.049 4.071 -16.512 1.00 87.62 103 TYR A N 1
ATOM 796 C CA . TYR A 1 103 ? 10.721 4.252 -17.932 1.00 87.62 103 TYR A CA 1
ATOM 797 C C . TYR A 1 103 ? 11.368 5.501 -18.536 1.00 87.62 103 TYR A C 1
ATOM 799 O O . TYR A 1 103 ? 11.809 5.443 -19.679 1.00 87.62 103 TYR A O 1
ATOM 807 N N . ALA A 1 104 ? 11.492 6.597 -17.780 1.00 88.19 104 ALA A N 1
ATOM 808 C CA . ALA A 1 104 ? 12.226 7.776 -18.240 1.00 88.19 104 ALA A CA 1
ATOM 809 C C . ALA A 1 104 ? 13.725 7.491 -18.455 1.00 88.19 104 ALA A C 1
ATOM 811 O O . ALA A 1 104 ? 14.345 8.088 -19.332 1.00 88.19 104 ALA A O 1
ATOM 812 N N . HIS A 1 105 ? 14.302 6.572 -17.674 1.00 85.38 105 HIS A N 1
ATOM 813 C CA . HIS A 1 105 ? 15.680 6.117 -17.856 1.00 85.38 105 HIS A CA 1
ATOM 814 C C . HIS A 1 105 ? 15.828 5.151 -19.044 1.00 85.38 105 HIS A C 1
ATOM 816 O O . HIS A 1 105 ? 16.795 5.246 -19.792 1.00 85.38 105 HIS A O 1
ATOM 822 N N . LEU A 1 106 ? 14.848 4.266 -19.260 1.00 89.56 10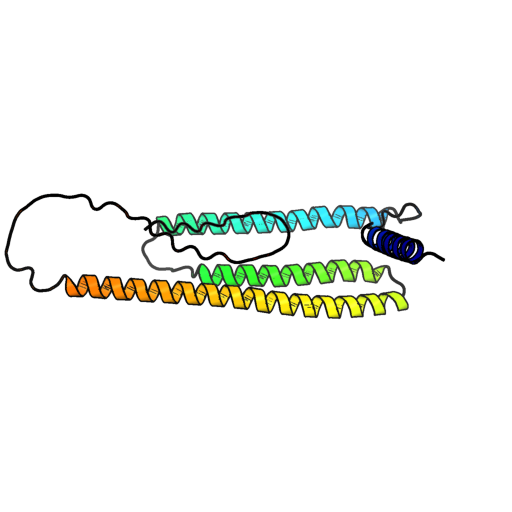6 LEU A N 1
ATOM 823 C CA . LEU A 1 106 ? 14.833 3.321 -20.384 1.00 89.56 106 LEU A CA 1
ATOM 824 C C . LEU A 1 106 ? 14.821 4.000 -21.757 1.00 89.56 106 LEU A C 1
ATOM 826 O O . LEU A 1 106 ? 15.376 3.441 -22.695 1.00 89.56 106 LEU A O 1
ATOM 830 N N . ASP A 1 107 ? 14.252 5.201 -21.868 1.00 87.75 107 ASP A N 1
ATOM 831 C CA . ASP A 1 107 ? 14.231 5.983 -23.116 1.00 87.75 107 ASP A CA 1
ATOM 832 C C . ASP A 1 107 ? 15.636 6.417 -23.591 1.00 87.75 107 ASP A C 1
ATOM 834 O O . ASP A 1 107 ? 15.817 6.817 -24.736 1.00 87.75 107 ASP A O 1
ATOM 838 N N . GLN A 1 108 ? 16.644 6.327 -22.715 1.00 89.50 108 GLN A N 1
ATOM 839 C CA . GLN A 1 108 ? 18.027 6.750 -22.972 1.00 89.50 108 GLN A CA 1
ATOM 840 C C . GLN A 1 108 ? 18.989 5.569 -23.183 1.00 89.50 108 GLN A C 1
ATOM 842 O O . GLN A 1 108 ? 20.173 5.790 -23.430 1.00 89.50 108 GLN A O 1
ATOM 847 N N . LEU A 1 109 ? 18.509 4.328 -23.047 1.00 90.38 109 LEU A N 1
ATOM 848 C CA . LEU A 1 109 ? 19.333 3.118 -23.062 1.00 90.38 109 LEU A CA 1
ATOM 849 C C . LEU A 1 109 ? 19.295 2.414 -24.424 1.00 90.38 109 LEU A C 1
ATOM 851 O O . LEU A 1 109 ? 18.258 2.348 -25.086 1.00 90.38 109 LEU A O 1
ATOM 855 N N . ASP A 1 110 ? 20.418 1.799 -24.797 1.00 89.62 110 ASP A N 1
ATOM 856 C CA . ASP A 1 110 ? 20.476 0.884 -25.936 1.00 89.62 110 ASP A CA 1
ATOM 857 C C . ASP A 1 110 ? 19.647 -0.382 -25.666 1.00 89.62 110 ASP A C 1
ATOM 859 O O . ASP A 1 110 ? 19.420 -0.792 -24.525 1.00 89.62 110 ASP A O 1
ATOM 863 N N . THR A 1 111 ? 19.219 -1.071 -26.728 1.00 85.38 111 THR A N 1
ATOM 864 C CA . THR A 1 111 ? 18.287 -2.210 -26.627 1.00 85.38 111 THR A CA 1
ATOM 865 C C . THR A 1 111 ? 18.781 -3.351 -25.735 1.00 85.38 111 THR A C 1
ATOM 867 O O . THR A 1 111 ? 17.966 -4.041 -25.128 1.00 85.38 111 THR A O 1
ATOM 870 N N . SER A 1 112 ? 20.098 -3.575 -25.662 1.00 85.56 112 SER A N 1
ATOM 871 C CA . SER A 1 112 ? 20.684 -4.620 -24.810 1.00 85.56 112 SER A CA 1
ATOM 872 C C . SER A 1 112 ? 20.565 -4.266 -23.325 1.00 85.56 112 SER A C 1
ATOM 874 O O . SER A 1 112 ? 20.138 -5.098 -22.524 1.00 85.56 112 SER A O 1
ATOM 876 N N . ASP A 1 113 ? 20.878 -3.022 -22.967 1.00 89.88 113 ASP A N 1
ATOM 877 C CA . ASP A 1 113 ? 20.826 -2.551 -21.583 1.00 89.88 113 ASP A CA 1
ATOM 878 C C . ASP A 1 113 ? 19.377 -2.372 -21.124 1.00 89.88 113 ASP A C 1
ATOM 880 O O . ASP A 1 113 ? 19.017 -2.760 -20.010 1.00 89.88 113 ASP A O 1
ATOM 884 N N . ALA A 1 114 ? 18.498 -1.911 -22.018 1.00 89.44 114 ALA A N 1
ATOM 885 C CA . ALA A 1 114 ? 17.072 -1.779 -21.749 1.00 89.44 114 ALA A CA 1
ATOM 886 C C . ALA A 1 114 ? 16.435 -3.097 -21.266 1.00 89.44 114 ALA A C 1
ATOM 888 O O . ALA A 1 114 ? 15.633 -3.085 -20.332 1.00 89.44 114 ALA A O 1
ATOM 889 N N . ILE A 1 115 ? 16.820 -4.244 -21.840 1.00 90.06 115 ILE A N 1
ATOM 890 C CA . ILE A 1 115 ? 16.304 -5.565 -21.435 1.00 90.06 115 ILE A CA 1
ATOM 891 C C . ILE A 1 115 ? 16.741 -5.922 -20.007 1.00 90.06 115 ILE A C 1
ATOM 893 O O . ILE A 1 115 ? 15.930 -6.412 -19.217 1.00 90.06 115 ILE A O 1
ATOM 897 N N . ILE A 1 116 ? 18.005 -5.664 -19.656 1.00 90.38 116 ILE A N 1
ATOM 898 C CA . ILE A 1 116 ? 18.543 -5.944 -18.316 1.00 90.38 116 ILE A CA 1
ATOM 899 C C . ILE A 1 116 ? 17.818 -5.086 -17.273 1.00 90.38 116 ILE A C 1
ATOM 901 O O . ILE A 1 116 ? 17.352 -5.602 -16.252 1.00 90.38 116 ILE A O 1
ATOM 905 N N . HIS A 1 117 ? 17.656 -3.791 -17.555 1.00 87.94 117 HIS A N 1
ATOM 906 C CA . HIS A 1 117 ? 16.956 -2.859 -16.673 1.00 87.94 117 HIS A CA 1
ATOM 907 C C . HIS A 1 117 ? 15.464 -3.194 -16.520 1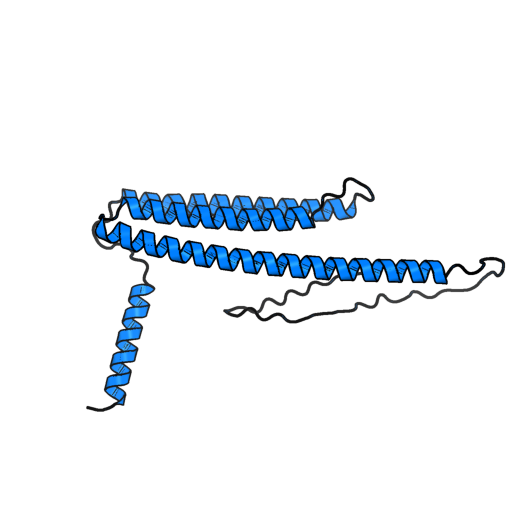.00 87.94 117 HIS A C 1
ATOM 909 O O . HIS A 1 117 ? 14.922 -3.057 -15.420 1.00 87.94 117 HIS A O 1
ATOM 915 N N . LEU A 1 118 ? 14.804 -3.687 -17.574 1.00 90.88 118 LEU A N 1
ATOM 916 C CA . LEU A 1 118 ? 13.407 -4.119 -17.506 1.00 90.88 118 LEU A CA 1
ATOM 917 C C . LEU A 1 118 ? 13.231 -5.328 -16.574 1.00 90.88 118 LEU A C 1
ATOM 919 O O . LEU A 1 118 ? 12.344 -5.320 -15.724 1.00 90.88 118 LEU A O 1
ATOM 923 N N . ASN A 1 119 ? 14.106 -6.331 -16.677 1.00 90.81 119 ASN A N 1
ATOM 924 C CA . ASN A 1 119 ? 14.066 -7.515 -15.811 1.00 90.81 119 ASN A CA 1
ATOM 925 C C . ASN A 1 119 ? 14.317 -7.141 -14.335 1.00 90.81 119 ASN A C 1
ATOM 927 O O . ASN A 1 119 ? 13.630 -7.604 -13.424 1.00 90.81 119 ASN A O 1
ATOM 931 N N . HIS A 1 120 ? 15.249 -6.215 -14.088 1.00 90.00 120 HIS A N 1
ATOM 932 C CA . HIS A 1 120 ? 15.471 -5.682 -12.744 1.00 90.00 120 HIS A CA 1
ATOM 933 C C . HIS A 1 120 ? 14.241 -4.934 -12.195 1.00 90.00 120 HIS A C 1
ATOM 935 O O . HIS A 1 120 ? 13.884 -5.109 -11.027 1.00 90.00 120 HIS A O 1
ATOM 941 N N . LEU A 1 121 ? 13.557 -4.135 -13.025 1.00 88.88 121 LEU A N 1
ATOM 942 C CA . LEU A 1 121 ? 12.306 -3.469 -12.648 1.00 88.88 121 LEU A CA 1
ATOM 943 C C . LEU A 1 121 ? 11.214 -4.481 -12.289 1.00 88.88 121 LEU A C 1
ATOM 945 O O . LEU A 1 121 ? 10.518 -4.284 -11.295 1.00 88.88 121 LEU A O 1
ATOM 949 N N . GLU A 1 122 ? 11.050 -5.544 -13.076 1.00 93.50 122 GLU A N 1
ATOM 950 C CA . GLU A 1 122 ? 10.068 -6.596 -12.798 1.00 93.50 122 GLU A CA 1
ATOM 951 C C . GLU A 1 122 ? 10.316 -7.248 -11.436 1.00 93.50 122 GLU A C 1
ATOM 953 O O . GLU A 1 122 ? 9.380 -7.388 -10.644 1.00 93.50 122 GLU A O 1
ATOM 958 N N . HIS A 1 123 ? 11.576 -7.566 -11.126 1.00 93.62 123 HIS A N 1
ATOM 959 C CA . HIS A 1 123 ? 11.946 -8.125 -9.830 1.00 93.62 123 HIS A CA 1
ATOM 960 C C . HIS A 1 123 ? 11.636 -7.159 -8.681 1.00 93.62 123 HIS A C 1
ATOM 962 O O . HIS A 1 123 ? 10.931 -7.520 -7.738 1.00 93.62 123 HIS A O 1
ATOM 968 N N . ARG A 1 124 ? 12.067 -5.897 -8.799 1.00 89.50 124 ARG A N 1
ATOM 969 C CA . ARG A 1 124 ? 11.823 -4.872 -7.774 1.00 89.50 124 ARG A CA 1
ATOM 970 C C . ARG A 1 124 ? 10.343 -4.569 -7.564 1.00 89.50 124 ARG A C 1
ATOM 972 O O . ARG A 1 124 ? 9.924 -4.320 -6.437 1.00 89.50 124 ARG A O 1
ATOM 979 N N . LEU A 1 125 ? 9.537 -4.591 -8.625 1.00 92.50 125 LEU A N 1
ATO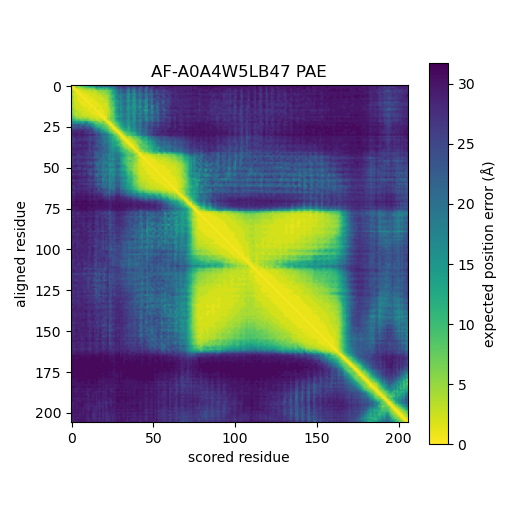M 980 C CA . LEU A 1 125 ? 8.086 -4.437 -8.512 1.00 92.50 125 LEU A CA 1
ATOM 981 C C . LEU A 1 125 ? 7.455 -5.614 -7.767 1.00 92.50 125 LEU A C 1
ATOM 983 O O . LEU A 1 125 ? 6.572 -5.396 -6.942 1.00 92.50 125 LEU A O 1
ATOM 987 N N . ALA A 1 126 ? 7.910 -6.842 -8.027 1.00 94.44 126 ALA A N 1
ATOM 988 C CA . ALA A 1 126 ? 7.417 -8.022 -7.327 1.00 94.44 126 ALA A CA 1
ATOM 989 C C . ALA A 1 126 ? 7.762 -7.990 -5.828 1.00 94.44 126 ALA A C 1
ATOM 991 O O . ALA A 1 126 ? 6.902 -8.302 -4.999 1.00 94.44 126 ALA A O 1
ATOM 992 N N . GLU A 1 127 ? 8.981 -7.569 -5.479 1.00 95.25 127 GLU A N 1
ATOM 993 C CA . GLU A 1 127 ? 9.410 -7.358 -4.091 1.00 95.25 127 GLU A CA 1
ATOM 994 C C . GLU A 1 127 ? 8.580 -6.269 -3.406 1.00 95.25 127 GLU A C 1
ATOM 996 O O . GLU A 1 127 ? 8.038 -6.490 -2.323 1.00 95.25 127 GLU A O 1
ATOM 1001 N N . GLN A 1 128 ? 8.410 -5.112 -4.053 1.00 94.81 128 GLN A N 1
ATOM 1002 C CA . GLN A 1 128 ? 7.604 -4.018 -3.514 1.00 94.81 128 GLN A CA 1
ATOM 1003 C C . GLN A 1 128 ? 6.144 -4.447 -3.302 1.00 94.81 128 GLN A C 1
ATOM 1005 O O . GLN A 1 128 ? 5.565 -4.173 -2.252 1.00 94.81 128 GLN A O 1
ATOM 1010 N N . ASP A 1 129 ? 5.555 -5.179 -4.250 1.00 95.12 129 ASP A N 1
ATOM 1011 C CA . ASP A 1 129 ? 4.197 -5.708 -4.119 1.00 95.12 129 ASP A CA 1
ATOM 1012 C C . ASP A 1 129 ? 4.085 -6.714 -2.956 1.00 95.12 129 ASP A C 1
ATOM 1014 O O . ASP A 1 129 ? 3.050 -6.765 -2.288 1.00 95.12 129 ASP A O 1
ATOM 1018 N N . ALA A 1 130 ? 5.126 -7.512 -2.686 1.00 96.31 130 ALA A N 1
ATOM 1019 C CA . ALA A 1 130 ? 5.170 -8.389 -1.515 1.00 96.31 130 ALA A CA 1
ATOM 1020 C C . ALA A 1 130 ? 5.241 -7.585 -0.210 1.00 96.31 130 ALA A C 1
ATOM 1022 O O . ALA A 1 130 ? 4.392 -7.772 0.661 1.00 96.31 130 ALA A O 1
ATOM 1023 N N . HIS A 1 131 ? 6.158 -6.621 -0.117 1.00 95.00 131 HIS A N 1
ATOM 1024 C CA . HIS A 1 131 ? 6.296 -5.757 1.055 1.00 95.00 131 HIS A CA 1
ATOM 1025 C C . HIS A 1 131 ? 5.029 -4.955 1.358 1.00 95.00 131 HIS A C 1
ATOM 1027 O O . HIS A 1 131 ? 4.614 -4.869 2.513 1.00 95.00 131 HIS A O 1
ATOM 1033 N N . HIS A 1 132 ? 4.374 -4.402 0.337 1.00 96.25 132 HIS A N 1
ATOM 1034 C CA . HIS A 1 132 ? 3.114 -3.682 0.506 1.00 96.25 132 HIS A CA 1
ATOM 1035 C C . HIS A 1 132 ? 1.995 -4.592 1.014 1.00 96.25 132 HIS A C 1
ATOM 1037 O O . HIS A 1 132 ? 1.224 -4.182 1.883 1.00 96.25 132 HIS A O 1
ATOM 1043 N N . ARG A 1 133 ? 1.895 -5.829 0.503 1.00 96.88 133 ARG A N 1
ATOM 1044 C CA . ARG A 1 133 ? 0.917 -6.808 1.003 1.00 96.88 133 ARG A CA 1
ATOM 1045 C C . ARG A 1 133 ? 1.170 -7.148 2.466 1.00 96.88 133 ARG A C 1
ATOM 1047 O O . ARG A 1 133 ? 0.218 -7.146 3.244 1.00 96.88 133 ARG A O 1
ATOM 1054 N N . ASP A 1 134 ? 2.422 -7.380 2.842 1.00 97.44 134 ASP A N 1
ATOM 1055 C CA . ASP A 1 134 ? 2.790 -7.707 4.220 1.00 97.44 134 ASP A CA 1
ATOM 1056 C C . ASP A 1 134 ? 2.512 -6.531 5.164 1.00 97.44 134 ASP A C 1
ATOM 1058 O O . ASP A 1 134 ? 1.863 -6.701 6.197 1.00 97.44 134 ASP A O 1
ATOM 1062 N N . ALA A 1 135 ? 2.909 -5.314 4.780 1.00 95.12 135 ALA A N 1
ATOM 1063 C CA . ALA A 1 135 ? 2.640 -4.096 5.540 1.00 95.12 135 ALA A CA 1
ATOM 1064 C C . ALA A 1 135 ? 1.135 -3.853 5.726 1.00 95.12 135 ALA A C 1
ATOM 1066 O O . ALA A 1 135 ? 0.675 -3.578 6.838 1.00 95.12 135 ALA A O 1
ATOM 1067 N N . MET A 1 136 ? 0.352 -4.014 4.656 1.00 97.62 136 MET A N 1
ATOM 1068 C CA . MET A 1 136 ? -1.101 -3.875 4.712 1.00 97.62 136 MET A CA 1
ATOM 1069 C C . MET A 1 136 ? -1.733 -4.947 5.609 1.00 97.62 136 MET A C 1
ATOM 1071 O O . MET A 1 136 ? -2.616 -4.637 6.409 1.00 97.62 136 MET A O 1
ATOM 1075 N N . GLY A 1 137 ? -1.252 -6.190 5.524 1.00 96.31 137 GLY A N 1
ATOM 1076 C CA . GLY A 1 137 ? -1.700 -7.295 6.368 1.00 96.31 137 GLY A CA 1
ATOM 1077 C C . GLY A 1 137 ? -1.412 -7.058 7.851 1.00 96.31 137 GLY A C 1
ATOM 1078 O O . GLY A 1 137 ? -2.292 -7.267 8.688 1.00 96.31 137 GLY A O 1
ATOM 1079 N N . MET A 1 138 ? -0.222 -6.552 8.188 1.00 95.69 138 MET A N 1
ATOM 1080 C CA . MET A 1 138 ? 0.128 -6.175 9.561 1.00 95.69 138 MET A CA 1
ATOM 1081 C C . MET A 1 138 ? -0.775 -5.061 10.093 1.00 95.69 138 MET A C 1
ATOM 1083 O O . MET A 1 138 ? -1.282 -5.162 11.211 1.00 95.69 138 MET A O 1
ATOM 1087 N N . LEU A 1 139 ? -1.025 -4.024 9.288 1.00 95.50 139 LEU A N 1
ATOM 1088 C CA . LEU A 1 139 ? -1.878 -2.906 9.684 1.00 95.50 139 LEU A CA 1
ATOM 1089 C C . LEU A 1 139 ? -3.329 -3.356 9.918 1.00 95.50 139 LEU A C 1
ATOM 1091 O O . LEU A 1 139 ? -3.932 -2.996 10.927 1.00 95.50 139 LEU A O 1
ATOM 1095 N N . GLN A 1 140 ? -3.867 -4.208 9.043 1.00 96.12 140 GLN A N 1
ATOM 1096 C CA . GLN A 1 140 ? -5.202 -4.794 9.206 1.00 96.12 140 GLN A CA 1
ATOM 1097 C C . GLN A 1 140 ? -5.290 -5.720 10.427 1.00 96.12 140 GLN A C 1
ATOM 1099 O O . GLN A 1 140 ? -6.301 -5.728 11.131 1.00 96.12 140 GLN A O 1
ATOM 1104 N N . ALA A 1 141 ? -4.243 -6.499 10.711 1.00 95.75 141 ALA A N 1
ATOM 1105 C CA . ALA A 1 141 ? -4.191 -7.344 11.900 1.00 95.75 141 ALA A CA 1
ATOM 1106 C C . ALA A 1 141 ? -4.169 -6.505 13.188 1.00 95.75 141 ALA A C 1
ATOM 1108 O O . ALA A 1 141 ? -4.893 -6.817 14.140 1.00 95.75 141 ALA A O 1
ATOM 1109 N N . ALA A 1 142 ? -3.395 -5.416 13.201 1.00 93.69 142 ALA A N 1
ATOM 1110 C CA . ALA A 1 142 ? -3.359 -4.467 14.307 1.00 93.69 142 ALA A CA 1
ATOM 1111 C C . ALA A 1 142 ? -4.733 -3.805 14.510 1.00 93.69 142 ALA A C 1
ATOM 1113 O O . ALA A 1 142 ? -5.264 -3.839 15.622 1.00 93.69 142 ALA A O 1
ATOM 1114 N N . ASP A 1 143 ? -5.359 -3.313 13.439 1.00 94.25 143 ASP A N 1
ATOM 1115 C CA . ASP A 1 143 ? -6.706 -2.730 13.463 1.00 94.25 143 ASP A CA 1
ATOM 1116 C C . ASP A 1 143 ? -7.748 -3.710 14.026 1.00 94.25 143 ASP A C 1
ATOM 1118 O O . ASP A 1 143 ? -8.453 -3.404 14.992 1.00 94.25 143 ASP A O 1
ATOM 1122 N N . ARG A 1 144 ? -7.758 -4.951 13.524 1.00 95.94 144 ARG A N 1
ATOM 1123 C CA . ARG A 1 144 ? -8.638 -6.016 14.020 1.00 95.94 144 ARG A CA 1
ATOM 1124 C C . ARG A 1 144 ? -8.426 -6.292 15.506 1.00 95.94 144 ARG A C 1
ATOM 1126 O O . ARG A 1 144 ? -9.397 -6.506 16.233 1.00 95.94 144 ARG A O 1
ATOM 1133 N N . SER A 1 145 ? -7.176 -6.334 15.966 1.00 95.50 145 SER A N 1
ATOM 1134 C CA . SER A 1 145 ? -6.883 -6.574 17.381 1.00 95.50 145 SER A CA 1
ATOM 1135 C C . SER A 1 145 ? -7.361 -5.416 18.264 1.00 95.50 145 SER A C 1
ATOM 1137 O O . SER A 1 145 ? -8.001 -5.670 19.285 1.00 95.50 145 SER A O 1
ATOM 1139 N N . SER A 1 146 ? -7.173 -4.168 17.819 1.00 93.69 146 SER A N 1
ATOM 1140 C CA . SER A 1 146 ? -7.707 -2.961 18.459 1.00 93.69 146 SER A CA 1
ATOM 1141 C C . SER A 1 146 ? -9.239 -3.010 18.566 1.00 93.69 146 SER A C 1
ATOM 1143 O O . SER A 1 146 ? -9.778 -2.897 19.668 1.00 93.69 146 SER A O 1
ATOM 1145 N N . LEU A 1 147 ? -9.951 -3.318 17.480 1.00 94.25 147 LEU A N 1
ATOM 1146 C CA . LEU A 1 147 ? -11.414 -3.446 17.498 1.00 94.25 147 LEU A CA 1
ATOM 1147 C C . LEU A 1 147 ? -11.898 -4.554 18.444 1.00 94.25 147 LEU A C 1
ATOM 1149 O O . LEU A 1 147 ? -12.872 -4.381 19.176 1.00 94.25 147 LEU A O 1
ATOM 1153 N N . LEU A 1 148 ? -11.209 -5.698 18.481 1.00 95.25 148 LEU A N 1
ATOM 1154 C CA . LEU A 1 148 ? -11.542 -6.771 19.420 1.00 95.25 148 LEU A CA 1
ATOM 1155 C C . LEU A 1 148 ? -11.371 -6.332 20.878 1.00 95.25 148 LEU A C 1
ATOM 1157 O O . LEU A 1 148 ? -12.169 -6.740 21.726 1.00 95.25 148 LEU A O 1
ATOM 1161 N N . THR A 1 149 ? -10.355 -5.519 21.184 1.00 93.38 149 THR A N 1
ATOM 1162 C CA . THR A 1 149 ? -10.178 -4.961 22.531 1.00 93.38 149 THR A CA 1
ATOM 1163 C C . THR A 1 149 ? -11.273 -3.959 22.889 1.00 93.38 149 THR A C 1
ATOM 1165 O O . THR A 1 149 ? -11.852 -4.086 23.968 1.00 93.38 149 THR A O 1
ATOM 1168 N N . GLU A 1 150 ? -11.650 -3.065 21.972 1.00 91.88 150 GLU A N 1
ATOM 1169 C CA . GLU A 1 150 ? -12.753 -2.115 22.169 1.00 91.88 150 GLU A CA 1
ATOM 1170 C C . GLU A 1 150 ? -14.080 -2.844 22.421 1.00 91.88 150 GLU A C 1
ATOM 1172 O O . GLU A 1 150 ? -14.775 -2.566 23.396 1.00 91.88 150 GLU A O 1
ATOM 1177 N N . VAL A 1 151 ? -14.405 -3.865 21.618 1.00 95.00 151 VAL A N 1
ATOM 1178 C CA . VAL A 1 151 ? -15.622 -4.674 21.807 1.00 95.00 151 VAL A CA 1
ATOM 1179 C C . VAL A 1 151 ? -15.627 -5.380 23.165 1.00 95.00 151 VAL A C 1
ATOM 1181 O O . VAL A 1 151 ? -16.667 -5.452 23.823 1.00 95.00 151 VAL A O 1
ATOM 1184 N N . ARG A 1 152 ? -14.484 -5.919 23.610 1.00 95.19 152 ARG A N 1
ATOM 1185 C CA . ARG A 1 152 ? -14.371 -6.545 24.940 1.00 95.19 152 ARG A CA 1
ATOM 1186 C C . ARG A 1 152 ? -14.589 -5.524 26.054 1.00 95.19 152 ARG A C 1
ATOM 1188 O O . ARG A 1 152 ? -15.320 -5.823 26.995 1.00 95.19 152 ARG A O 1
ATOM 1195 N N . GLN A 1 153 ? -14.003 -4.336 25.931 1.00 94.81 153 GLN A N 1
ATOM 1196 C CA . GLN A 1 153 ? -14.161 -3.255 26.898 1.00 94.81 153 GLN A CA 1
ATOM 1197 C C . GLN A 1 153 ? -15.617 -2.786 26.981 1.00 94.81 153 GLN A C 1
ATOM 1199 O O . GLN A 1 153 ? -16.167 -2.704 28.076 1.00 94.81 153 GLN A O 1
ATOM 1204 N N . LEU A 1 154 ? -16.274 -2.565 25.840 1.00 95.31 154 LEU A N 1
ATOM 1205 C CA . LEU A 1 154 ? -17.683 -2.169 25.787 1.00 95.31 154 LEU A CA 1
ATOM 1206 C C . LEU A 1 154 ? -18.602 -3.228 26.411 1.00 95.31 154 LEU A C 1
ATOM 1208 O O . LEU A 1 154 ? -19.524 -2.893 27.152 1.00 95.31 154 LEU A O 1
ATOM 1212 N N . ARG A 1 155 ? -18.333 -4.520 26.180 1.00 95.31 155 ARG A N 1
ATOM 1213 C CA . ARG A 1 155 ? -19.073 -5.610 26.841 1.00 95.31 155 ARG A CA 1
ATOM 1214 C C . ARG A 1 155 ? -18.880 -5.604 28.355 1.00 95.31 155 ARG A C 1
ATOM 1216 O O . ARG A 1 155 ? -19.858 -5.782 29.075 1.00 95.31 155 ARG A O 1
ATOM 1223 N N . ALA A 1 156 ? -17.655 -5.389 28.833 1.00 93.69 156 ALA A N 1
ATOM 1224 C CA . ALA A 1 156 ? -17.377 -5.296 30.264 1.00 93.69 156 ALA A CA 1
ATOM 1225 C C . ALA A 1 156 ? -18.093 -4.093 30.901 1.00 93.69 156 ALA A C 1
ATOM 1227 O O . ALA A 1 156 ? -18.701 -4.241 31.958 1.00 93.69 156 ALA A O 1
ATOM 1228 N N . GLN A 1 157 ? -18.099 -2.935 30.232 1.00 93.38 157 GLN A N 1
ATOM 1229 C CA . GLN A 1 157 ? -18.848 -1.755 30.678 1.00 93.38 157 GLN A CA 1
ATOM 1230 C C . GLN A 1 157 ? -20.352 -2.043 30.758 1.00 93.38 157 GLN A C 1
ATOM 1232 O O . GLN A 1 157 ? -20.973 -1.777 31.781 1.00 93.38 157 GLN A O 1
ATOM 1237 N N . LEU A 1 158 ? -20.940 -2.653 29.723 1.00 95.06 158 LEU A N 1
ATOM 1238 C CA . LEU A 1 158 ? -22.357 -3.034 29.728 1.00 95.06 158 LEU A CA 1
ATOM 1239 C C . LEU A 1 158 ? -22.701 -3.990 30.876 1.00 95.06 158 LEU A C 1
ATOM 1241 O O . LEU A 1 158 ? -23.728 -3.816 31.526 1.00 95.06 158 LEU A O 1
ATOM 1245 N N . GLN A 1 159 ? -21.840 -4.970 31.157 1.00 93.00 159 GLN A N 1
ATOM 1246 C CA . GLN A 1 159 ? -22.020 -5.883 32.288 1.00 93.00 159 GLN A CA 1
ATOM 1247 C C . GLN A 1 159 ? -21.943 -5.158 33.636 1.00 93.00 159 GLN A C 1
ATOM 1249 O O . GLN A 1 159 ? -22.731 -5.465 34.526 1.00 93.00 159 GLN A O 1
ATOM 1254 N N . GLN A 1 160 ? -21.045 -4.181 33.789 1.00 89.75 160 GLN A N 1
ATOM 1255 C CA . GLN A 1 160 ? -20.962 -3.352 34.997 1.00 89.75 160 GLN A CA 1
ATOM 1256 C C . GLN A 1 160 ? -22.226 -2.509 35.194 1.00 89.75 160 GLN A C 1
ATOM 1258 O O . GLN A 1 160 ? -22.779 -2.501 36.291 1.00 89.75 160 GLN A O 1
ATOM 1263 N N . PHE A 1 161 ? -22.730 -1.868 34.134 1.00 90.00 161 PHE A N 1
ATOM 1264 C CA . PHE A 1 161 ? -23.992 -1.125 34.192 1.00 90.00 161 PHE A CA 1
ATOM 1265 C C . PHE A 1 161 ? -25.175 -2.028 34.560 1.00 90.00 161 PHE A C 1
ATOM 1267 O O . PHE A 1 161 ? -25.997 -1.651 35.389 1.00 90.00 161 PHE A O 1
ATOM 1274 N N . GLN A 1 162 ? -25.242 -3.238 34.000 1.00 86.12 162 GLN A N 1
ATOM 1275 C CA . GLN A 1 162 ? -26.292 -4.209 34.324 1.00 86.12 162 GLN A CA 1
ATOM 1276 C C . GLN A 1 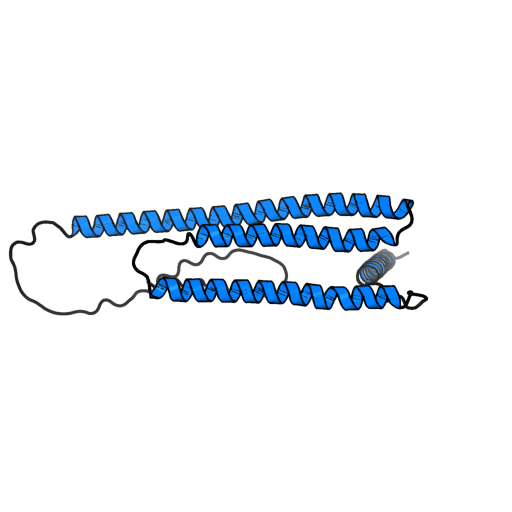162 ? -26.172 -4.754 35.755 1.00 86.12 162 GLN A C 1
ATOM 1278 O O . GLN A 1 162 ? -27.185 -4.956 36.416 1.00 86.12 162 GLN A O 1
ATOM 1283 N N . ALA A 1 163 ? -24.954 -4.961 36.259 1.00 78.56 163 ALA A N 1
ATOM 1284 C CA . ALA A 1 163 ? -24.713 -5.411 37.630 1.00 78.56 163 ALA A CA 1
ATOM 1285 C C . ALA A 1 163 ? -24.975 -4.319 38.683 1.00 78.56 163 ALA A C 1
ATOM 1287 O O . ALA A 1 163 ? -25.208 -4.644 39.846 1.00 78.56 163 ALA A O 1
ATOM 1288 N N . GLN A 1 164 ? -24.948 -3.041 38.292 1.00 63.28 164 GLN A N 1
ATOM 1289 C CA . GLN A 1 164 ? -25.281 -1.909 39.160 1.00 63.28 164 GLN A CA 1
ATOM 1290 C C . GLN A 1 164 ? -26.796 -1.631 39.248 1.00 63.28 164 GLN A C 1
ATOM 1292 O O . GLN A 1 164 ? -27.225 -0.878 40.121 1.00 63.28 164 GLN A O 1
ATOM 1297 N N . GLU A 1 165 ? -27.612 -2.302 38.427 1.00 54.53 165 GLU A N 1
ATOM 1298 C CA . GLU A 1 165 ? -29.078 -2.302 38.500 1.00 54.53 165 GLU A CA 1
ATOM 1299 C C . GLU A 1 165 ? -29.645 -3.563 39.204 1.00 54.53 165 GLU A C 1
ATOM 1301 O O . GLU A 1 165 ? -30.300 -4.397 38.577 1.00 54.53 165 GLU A O 1
ATOM 1306 N N . PRO A 1 166 ? -29.499 -3.699 40.537 1.00 48.12 166 PRO A N 1
ATOM 1307 C CA . PRO A 1 166 ? -30.478 -4.405 41.343 1.00 48.12 166 PRO A CA 1
ATOM 1308 C C . PRO A 1 166 ? -31.142 -3.402 42.294 1.00 48.12 166 PRO A C 1
ATOM 1310 O O . PRO A 1 166 ? -30.597 -3.036 43.330 1.00 48.12 166 PRO A O 1
ATOM 1313 N N . GLY A 1 167 ? -32.345 -2.954 41.933 1.00 48.72 167 GLY A N 1
ATOM 1314 C CA . GLY A 1 167 ? -33.303 -2.360 42.867 1.00 48.72 167 GLY A CA 1
ATOM 1315 C C . GLY A 1 167 ? -32.860 -1.066 43.553 1.00 48.72 167 GLY A C 1
ATOM 1316 O O . GLY A 1 167 ? -32.616 -1.044 44.758 1.00 48.72 167 GLY A O 1
ATOM 1317 N N . ARG A 1 168 ? -32.906 0.063 42.839 1.00 43.19 168 ARG A N 1
ATOM 1318 C CA . ARG A 1 168 ? -32.886 1.394 43.464 1.00 43.19 168 ARG A CA 1
ATOM 1319 C C . ARG A 1 168 ? -34.256 1.714 44.083 1.00 43.19 168 ARG A C 1
ATOM 1321 O O . ARG A 1 168 ? -34.985 2.582 43.622 1.00 43.19 168 ARG A O 1
ATOM 1328 N N . SER A 1 169 ? -34.609 0.981 45.136 1.00 41.22 169 SER A N 1
ATOM 1329 C CA . SER A 1 169 ? -35.650 1.342 46.102 1.00 41.22 169 SER A CA 1
ATOM 1330 C C . SER A 1 169 ? -34.987 1.495 47.470 1.00 41.22 169 SER A C 1
ATOM 1332 O O . SER A 1 169 ? -34.524 0.519 48.043 1.00 41.22 169 SER A O 1
ATOM 1334 N N . ASN A 1 170 ? -34.972 2.729 47.982 1.00 41.91 170 ASN A N 1
ATOM 1335 C CA . ASN A 1 170 ? -34.596 3.126 49.345 1.00 41.91 170 ASN A CA 1
ATOM 1336 C C . ASN A 1 170 ? -33.157 2.849 49.827 1.00 41.91 170 ASN A C 1
ATOM 1338 O O . ASN A 1 170 ? -32.881 1.816 50.429 1.00 41.91 170 ASN A O 1
ATOM 1342 N N . GLN A 1 171 ? -32.310 3.885 49.793 1.00 36.84 171 GLN A N 1
ATOM 1343 C CA . GLN A 1 171 ? -31.935 4.639 51.005 1.00 36.84 171 GLN A CA 1
ATOM 1344 C C . GLN A 1 171 ? -31.007 5.817 50.671 1.00 36.84 171 GLN A C 1
ATOM 1346 O O . GLN A 1 171 ? -30.204 5.765 49.744 1.00 36.84 171 GLN A O 1
ATOM 1351 N N . GLY A 1 172 ? -31.211 6.921 51.390 1.00 33.62 172 GLY A N 1
ATOM 1352 C CA . GLY A 1 172 ? -30.539 8.194 51.175 1.00 33.62 172 GLY A CA 1
ATOM 1353 C C . GLY A 1 172 ? -29.127 8.298 51.755 1.00 33.62 172 GLY A C 1
ATOM 1354 O O . GLY A 1 172 ? -28.703 7.487 52.567 1.00 33.62 172 GLY A O 1
ATOM 1355 N N . LEU A 1 173 ? -28.492 9.399 51.339 1.00 39.78 173 LEU A N 1
ATOM 1356 C CA . LEU A 1 173 ? -27.443 10.178 52.005 1.00 39.78 173 LEU A CA 1
ATOM 1357 C C . LEU A 1 173 ? -26.140 9.450 52.398 1.00 39.78 173 LEU A C 1
ATOM 1359 O O . LEU A 1 173 ? -26.125 8.692 53.359 1.00 39.78 173 LEU A O 1
ATOM 1363 N N . SER A 1 174 ? -25.020 9.800 51.741 1.00 33.12 174 SER A N 1
ATOM 1364 C CA . SER A 1 174 ? -23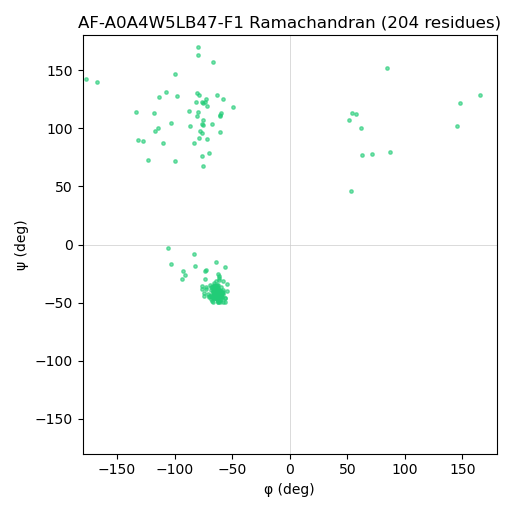.792 10.362 52.366 1.00 33.12 174 SER A CA 1
ATOM 1365 C C . SER A 1 174 ? -22.560 10.327 51.438 1.00 33.12 174 SER A C 1
ATOM 1367 O O . SER A 1 174 ? -22.191 9.285 50.916 1.00 33.12 174 SER A O 1
ATOM 1369 N N . SER A 1 175 ? -21.917 11.497 51.326 1.00 34.69 175 SER A N 1
ATOM 1370 C CA . SER A 1 175 ? -20.465 11.769 51.246 1.00 34.69 175 SER A CA 1
ATOM 1371 C C . SER A 1 175 ? -19.546 11.041 50.241 1.00 34.69 175 SER A C 1
ATOM 1373 O O . SER A 1 175 ? -19.092 9.929 50.478 1.00 34.69 175 SER A O 1
ATOM 1375 N N . GLY A 1 176 ? -19.129 11.796 49.217 1.00 40.47 176 GLY A N 1
ATOM 1376 C CA . GLY A 1 176 ? -17.735 12.199 48.954 1.00 40.47 176 GLY A CA 1
ATOM 1377 C C . GLY A 1 176 ? -16.614 11.154 48.862 1.00 40.47 176 GLY A C 1
ATOM 1378 O O . GLY A 1 176 ? -16.140 10.652 49.875 1.00 40.47 176 GLY A O 1
ATOM 1379 N N . THR A 1 177 ? -16.045 11.003 47.661 1.00 38.97 177 THR A N 1
ATOM 1380 C CA . THR A 1 177 ? -14.585 10.905 47.412 1.00 38.97 177 THR A CA 1
ATOM 1381 C C . THR A 1 177 ? -14.306 11.057 45.905 1.00 38.97 177 THR A C 1
ATOM 1383 O O . THR A 1 177 ? -15.075 10.520 45.108 1.00 38.97 177 THR A O 1
ATOM 1386 N N . PRO A 1 178 ? -13.250 11.773 45.467 1.00 42.81 178 PRO A N 1
ATOM 1387 C CA . PRO A 1 178 ? -12.850 11.783 44.064 1.00 42.81 178 PRO A CA 1
ATOM 1388 C C . PRO A 1 178 ? -12.022 10.525 43.772 1.00 42.81 178 PRO A C 1
ATOM 1390 O O . PRO A 1 178 ? -11.007 10.283 44.426 1.00 42.81 178 PRO A O 1
ATOM 1393 N N . MET A 1 179 ? -12.448 9.708 42.806 1.00 35.78 179 MET A N 1
ATOM 1394 C CA . MET A 1 179 ? -11.611 8.621 4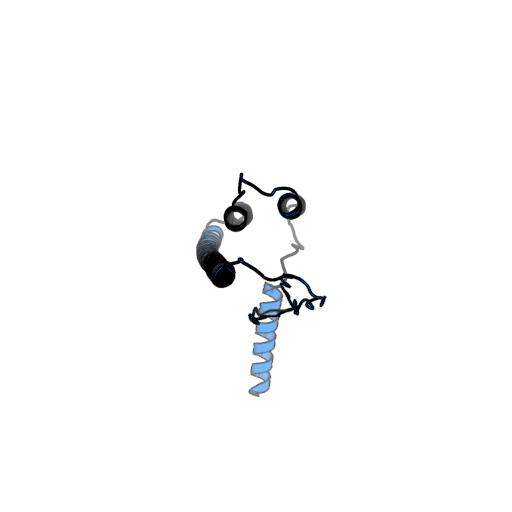2.301 1.00 35.78 179 MET A CA 1
ATOM 1395 C C . MET A 1 179 ? -10.502 9.200 41.423 1.00 35.78 179 MET A C 1
ATOM 1397 O O . MET A 1 179 ? -10.760 9.905 40.451 1.00 35.78 179 MET A O 1
ATOM 1401 N N . ALA A 1 180 ? -9.264 8.905 41.807 1.00 40.88 180 ALA A N 1
ATOM 1402 C CA . ALA A 1 180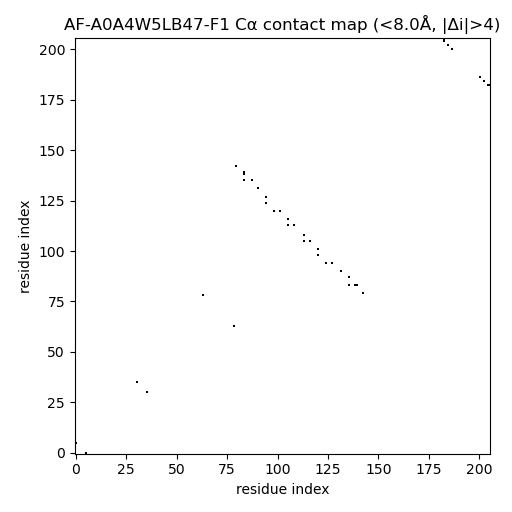 ? -8.070 9.215 41.046 1.00 40.88 180 ALA A CA 1
ATOM 1403 C C . ALA A 1 180 ? -8.078 8.459 39.707 1.00 40.88 180 ALA A C 1
ATOM 1405 O O . ALA A 1 180 ? -8.233 7.238 39.680 1.00 40.88 180 ALA A O 1
ATOM 1406 N N . SER A 1 181 ? -7.869 9.184 38.606 1.00 35.97 181 SER A N 1
ATOM 1407 C CA . SER A 1 181 ? -7.573 8.608 37.294 1.00 35.97 181 SER A CA 1
ATOM 1408 C C . SER A 1 181 ? -6.277 7.801 37.375 1.00 35.97 181 SER A C 1
ATOM 1410 O O . SER A 1 181 ? -5.195 8.358 37.552 1.00 35.97 181 SER A O 1
ATOM 1412 N N . HIS A 1 182 ? -6.375 6.478 37.267 1.00 37.47 182 HIS A N 1
ATOM 1413 C CA . HIS A 1 182 ? -5.214 5.615 37.083 1.00 37.47 182 HIS A CA 1
ATOM 1414 C C . HIS A 1 182 ? -4.918 5.497 35.586 1.00 37.47 182 HIS A C 1
ATOM 1416 O O . HIS A 1 182 ? -5.704 4.923 34.836 1.00 37.47 182 HIS A O 1
ATOM 1422 N N . ALA A 1 183 ? -3.765 6.012 35.157 1.00 35.97 183 ALA A N 1
ATOM 1423 C CA . ALA A 1 183 ? -3.211 5.714 33.843 1.00 35.97 183 ALA A CA 1
ATOM 1424 C C . ALA A 1 183 ? -2.696 4.266 33.837 1.00 35.97 183 ALA A C 1
ATOM 1426 O O . ALA A 1 183 ? -1.805 3.917 34.613 1.00 35.97 183 ALA A O 1
ATOM 1427 N N . VAL A 1 184 ? -3.251 3.417 32.973 1.00 37.41 184 VAL A N 1
ATOM 1428 C CA . VAL A 1 184 ? -2.727 2.068 32.728 1.00 37.41 184 VAL A CA 1
ATOM 1429 C C . VAL A 1 184 ? -1.976 2.092 31.402 1.00 37.41 184 VAL A C 1
ATOM 1431 O O . VAL A 1 184 ? -2.579 2.114 30.334 1.00 37.41 184 VAL A O 1
ATOM 1434 N N . CYS A 1 185 ? -0.645 2.090 31.472 1.00 32.78 185 CYS A N 1
ATOM 1435 C CA . CYS A 1 185 ? 0.208 1.892 30.305 1.00 32.78 185 CYS A CA 1
ATOM 1436 C C . CYS A 1 185 ? 0.275 0.395 29.975 1.00 32.78 185 CYS A C 1
ATOM 1438 O O . CYS A 1 185 ? 0.855 -0.377 30.737 1.00 32.78 185 CYS A O 1
ATOM 1440 N N . VAL A 1 186 ? -0.265 -0.014 28.826 1.00 42.56 186 VAL A N 1
ATOM 1441 C CA . VAL A 1 186 ? 0.021 -1.328 28.229 1.00 42.56 186 VAL A CA 1
ATOM 1442 C C . VAL A 1 186 ? 0.861 -1.084 26.977 1.00 42.56 186 VAL A C 1
ATOM 1444 O O . VAL A 1 186 ? 0.332 -0.887 25.890 1.00 42.56 186 VAL A O 1
ATOM 1447 N N . GLY A 1 187 ? 2.181 -1.009 27.151 1.00 36.25 187 GLY A N 1
ATOM 1448 C CA . GLY A 1 187 ? 3.140 -0.857 26.055 1.00 36.25 187 GLY A CA 1
ATOM 1449 C C . GLY A 1 187 ? 3.750 -2.203 25.669 1.00 36.25 187 GLY A C 1
ATOM 1450 O O . GLY A 1 187 ? 4.263 -2.913 26.531 1.00 36.25 187 GLY A O 1
ATOM 1451 N N . GLY A 1 188 ? 3.707 -2.546 24.382 1.00 39.28 188 GLY A N 1
ATOM 1452 C CA . GLY A 1 188 ? 4.533 -3.596 23.786 1.00 39.28 188 GLY A CA 1
ATOM 1453 C C . GLY A 1 188 ? 5.613 -2.963 22.910 1.00 39.28 188 GLY A C 1
ATOM 1454 O O . GLY A 1 188 ? 5.307 -2.090 22.102 1.00 39.28 188 GLY A O 1
ATOM 1455 N N . CYS A 1 189 ? 6.869 -3.384 23.070 1.00 35.72 189 CYS A N 1
ATOM 1456 C CA . CYS A 1 189 ? 7.964 -2.982 22.187 1.00 35.72 189 CYS A CA 1
ATOM 1457 C C . CYS A 1 189 ? 7.896 -3.793 20.884 1.00 35.72 189 CYS A C 1
ATOM 1459 O O . CYS A 1 189 ? 7.870 -5.022 20.940 1.00 35.72 189 CYS A O 1
ATOM 1461 N N . VAL A 1 190 ? 7.918 -3.132 19.725 1.00 37.12 190 VAL A N 1
ATOM 1462 C CA . VAL A 1 190 ? 8.104 -3.789 18.421 1.00 37.12 190 VAL A CA 1
ATOM 1463 C C . VAL A 1 190 ? 9.443 -3.343 17.846 1.00 37.12 190 VAL A C 1
ATOM 1465 O O . VAL A 1 190 ? 9.731 -2.150 17.783 1.00 37.12 190 VAL A O 1
ATOM 1468 N N . TRP A 1 191 ? 10.272 -4.318 17.474 1.00 25.64 191 TRP A N 1
ATOM 1469 C CA . TRP A 1 191 ? 11.550 -4.101 16.803 1.00 25.64 191 TRP A CA 1
ATOM 1470 C C . TRP A 1 191 ? 11.315 -3.662 15.357 1.00 25.64 191 TRP A C 1
ATOM 1472 O O . TRP A 1 191 ? 10.662 -4.380 14.602 1.00 25.64 191 TRP A O 1
ATOM 1482 N N . VAL A 1 192 ? 11.893 -2.530 14.959 1.00 32.38 192 VAL A N 1
ATOM 1483 C CA . VAL A 1 192 ? 12.153 -2.214 13.550 1.00 32.38 192 VAL A CA 1
ATOM 1484 C C . VAL A 1 192 ? 13.587 -1.706 13.488 1.00 32.38 192 VAL A C 1
ATOM 1486 O O . VAL A 1 192 ? 13.924 -0.710 14.125 1.00 32.38 192 VAL A O 1
ATOM 1489 N N . ASP A 1 193 ? 14.448 -2.470 12.828 1.00 32.78 193 ASP A N 1
ATOM 1490 C CA . ASP A 1 193 ? 15.877 -2.184 12.748 1.00 32.78 193 ASP A CA 1
ATOM 1491 C C . ASP A 1 193 ? 16.181 -1.102 11.696 1.00 32.78 193 ASP A C 1
ATOM 1493 O O . ASP A 1 193 ? 15.381 -0.847 10.795 1.00 32.78 193 ASP A O 1
ATOM 1497 N N . VAL A 1 194 ? 17.391 -0.544 11.805 1.00 36.47 194 VAL A N 1
ATOM 1498 C CA . VAL A 1 194 ? 18.031 0.519 11.005 1.00 36.47 194 VAL A CA 1
ATOM 1499 C C . VAL A 1 194 ? 17.738 1.965 11.465 1.00 36.47 194 VAL A C 1
ATOM 1501 O O . VAL A 1 194 ? 16.992 2.728 10.861 1.00 36.47 194 VAL A O 1
ATOM 1504 N N . CYS A 1 195 ? 18.471 2.365 12.514 1.00 36.00 195 CYS A N 1
ATOM 1505 C CA . CYS A 1 195 ? 18.909 3.741 12.815 1.00 36.00 195 CYS A CA 1
ATOM 1506 C C . CYS A 1 195 ? 17.864 4.783 13.283 1.00 36.00 195 CYS A C 1
ATOM 1508 O O . CYS A 1 195 ? 17.557 5.736 12.573 1.00 36.00 195 CYS A O 1
ATOM 1510 N N . GLY A 1 196 ? 17.468 4.726 14.564 1.00 32.62 196 GLY A N 1
ATOM 1511 C CA . GLY A 1 196 ? 16.974 5.903 15.302 1.00 32.62 196 GLY A CA 1
ATOM 1512 C C . GLY A 1 196 ? 15.915 5.574 16.353 1.00 32.62 196 GLY A C 1
ATOM 1513 O O . GLY A 1 196 ? 14.874 5.014 16.033 1.00 32.62 196 GLY A O 1
ATOM 1514 N N . TRP A 1 197 ? 16.162 5.914 17.622 1.00 35.12 197 TRP A N 1
ATOM 1515 C CA . TRP A 1 197 ? 15.213 5.658 18.711 1.00 35.12 197 TRP A CA 1
ATOM 1516 C C . TRP A 1 197 ? 13.974 6.540 18.527 1.00 35.12 197 TRP A C 1
ATOM 1518 O O . TRP A 1 197 ? 14.016 7.727 18.839 1.00 35.12 197 TRP A O 1
ATOM 1528 N N . MET A 1 198 ? 12.860 5.972 18.066 1.00 32.22 198 MET A N 1
ATOM 1529 C CA . MET A 1 198 ? 11.561 6.636 18.140 1.00 32.22 198 MET A CA 1
ATOM 1530 C C . MET A 1 198 ? 10.633 5.808 19.025 1.00 32.22 198 MET A C 1
ATOM 1532 O O . MET A 1 198 ? 10.059 4.805 18.614 1.00 32.22 198 MET A O 1
ATOM 1536 N N . CYS A 1 199 ? 10.533 6.219 20.288 1.00 32.91 199 CYS A N 1
ATOM 1537 C CA . CYS A 1 199 ? 9.596 5.643 21.241 1.00 32.91 199 CYS A CA 1
ATOM 1538 C C . CYS A 1 199 ? 8.200 6.195 20.917 1.00 32.91 199 CYS A C 1
ATOM 1540 O O . CYS A 1 199 ? 7.867 7.312 21.315 1.00 32.91 199 CYS A O 1
ATOM 1542 N N . VAL A 1 200 ? 7.391 5.460 20.150 1.00 36.66 200 VAL A N 1
ATOM 1543 C CA . VAL A 1 200 ? 5.987 5.833 19.928 1.00 36.66 200 VAL A CA 1
ATOM 1544 C C . VAL A 1 200 ? 5.166 5.309 21.104 1.00 36.66 200 VAL A C 1
ATOM 1546 O O . VAL A 1 200 ? 4.636 4.201 21.081 1.00 36.66 200 VAL A O 1
ATOM 1549 N N . CYS A 1 201 ? 5.076 6.115 22.161 1.00 31.67 201 CYS A N 1
ATOM 1550 C CA . CYS A 1 201 ? 4.083 5.913 23.211 1.00 31.67 201 CYS A CA 1
ATOM 1551 C C . CYS A 1 201 ? 2.724 6.389 22.692 1.00 31.67 201 CYS A C 1
ATOM 1553 O O . CYS A 1 201 ? 2.456 7.590 22.646 1.00 31.67 201 CYS A O 1
ATOM 1555 N N . VAL A 1 202 ? 1.842 5.457 22.330 1.00 35.31 202 VAL A N 1
ATOM 1556 C CA . VAL A 1 202 ? 0.417 5.775 22.195 1.00 35.31 202 VAL A CA 1
ATOM 1557 C C . VAL A 1 202 ? -0.174 5.795 23.603 1.00 35.31 202 VAL A C 1
ATOM 1559 O O . VAL A 1 202 ? -0.572 4.765 24.143 1.00 35.31 202 VAL A O 1
ATOM 1562 N N . CYS A 1 203 ? -0.187 6.971 24.230 1.00 28.36 203 CYS A N 1
ATOM 1563 C CA . CYS A 1 203 ? -0.964 7.190 25.447 1.00 28.36 203 CYS A CA 1
ATOM 1564 C C . CYS A 1 203 ? -2.439 7.322 25.065 1.00 28.36 203 CYS A C 1
ATOM 1566 O O . CYS A 1 203 ? -2.853 8.346 24.524 1.00 28.36 203 CYS A O 1
ATOM 1568 N N . VAL A 1 204 ? -3.238 6.302 25.369 1.00 32.94 204 VAL A N 1
ATOM 1569 C CA . VAL A 1 204 ? -4.694 6.452 25.426 1.00 32.94 204 VAL A CA 1
ATOM 1570 C C . VAL A 1 204 ? -5.032 6.932 26.835 1.00 32.94 204 VAL A C 1
ATOM 1572 O O . VAL A 1 204 ? -4.985 6.156 27.787 1.00 32.94 204 VAL A O 1
ATOM 1575 N N . CYS A 1 205 ? -5.312 8.226 26.983 1.00 25.31 205 CYS A N 1
ATOM 1576 C CA . CYS A 1 205 ? -5.925 8.750 28.202 1.00 25.31 205 CYS A CA 1
ATOM 1577 C C . CYS A 1 205 ? -7.415 8.378 28.185 1.00 25.31 205 CYS A C 1
ATOM 1579 O O . CYS A 1 205 ? -8.108 8.730 27.229 1.00 25.31 205 CYS A O 1
ATOM 1581 N N . VAL A 1 206 ? -7.883 7.670 29.217 1.00 38.16 206 VAL A N 1
ATOM 1582 C CA . VAL A 1 206 ? -9.314 7.461 29.509 1.00 38.16 206 VAL A CA 1
ATOM 1583 C C . VAL A 1 206 ? -9.737 8.432 30.600 1.00 38.16 206 VAL A C 1
ATOM 1585 O O . VAL A 1 206 ? -8.975 8.554 31.588 1.00 38.16 206 VAL A O 1
#

Sequence (206 aa):
MCPLQNLLREVHQEGMQVLSLSELPIPEGEADPASLLYHAQGWPKERGALLATVESLKALIAQMQTHSRETQTPGIVDWRGELLGAVQQVFVRERSVLKSTLYAHLDQLDTSDAIIHLNHLEHRLAEQDAHHRDAMGMLQAADRSSLLTEVRQLRAQLQQFQAQEPGRSNQGLSSGTPMASHAVCVGGCVWVDVCGWMCVCVCVCV

InterPro domains:
  IPR028745 A-kinase anchor protein 9/Pericentrin [PTHR44981] (4-175)
  IPR060214 A-kinase anchor protein 9, C-terminal domain [PF27603] (86-132)

Solvent-accessible surface area (backbone atoms only — not comparable to full-atom values): 12833 Å² total; per-residue (Å²): 136,59,72,68,61,54,53,54,49,50,53,50,51,51,49,53,51,53,48,61,72,65,53,73,84,75,69,90,68,89,61,60,68,66,59,59,49,48,59,63,51,47,50,60,52,51,51,46,52,50,50,51,49,51,50,53,50,51,51,49,53,51,51,50,60,51,48,72,73,74,59,91,79,86,81,80,72,58,58,68,60,51,50,56,51,50,53,52,50,50,57,54,48,53,54,49,50,57,50,52,56,50,51,62,52,43,77,77,46,58,77,73,56,34,52,57,54,49,55,51,49,53,52,52,50,54,51,50,55,48,52,51,49,52,53,52,49,51,52,52,51,51,50,52,52,51,52,53,50,51,55,53,50,53,50,51,51,52,50,50,57,55,69,71,64,74,73,100,68,89,84,81,89,84,82,89,81,88,81,78,83,77,86,78,87,85,83,80,92,78,94,78,86,88,88,78,95,74,85,81,77,84,80,79,84,128

Mean predicted aligned error: 20.25 Å

Foldseek 3Di:
DDPVVVVVVVVVVVVVVVVVVVDDDPPPDDDPVVVVVCVVVVVVVVVVVVVVLVVVVVVVVVVVVVCVVPDDDDPPPPVLVVVLVSLVVVLVVVLVVLVVVLVVVLVVDDPVVSVVSVVVNVVVSVVSVVVSVVVSVVSVVVVVVVVVVVVVVVVVVVVVVVVVDDDPDDDDDDDDDDDDQDQDQDDDDDDDDDDDDDDPRPRDRD

Organism: NCBI:txid62062

Nearest PDB structures (foldseek):
  8ts7-assembly1_B  TM=3.941E-01  e=4.046E+00  Homo sapiens
  8tgd-assembly1_B  TM=3.728E-01  e=4.046E+00  Homo sapiens
  8tgd-assembly2_D  TM=4.272E-01  e=9.228E+00  Homo sapiens
  8sbj-assembly1_B  TM=2.272E-01  e=5.556E+00  Homo sapiens

pLDDT: mean 72.87, std 23.09, range [25.31, 97.62]

Secondary structure (DSSP, 8-state):
--HHHHHHHHHHHHHHHHHHHHS-----S---HHHHHHHHHHHHHHHHHHHHHHHHHHHHHHHHHHHHHH--SS----HHHHHHHHHHHHHHHHHHHHHHHHHHHHTTS-HHHHHHHHHHHHHHHHHHHHHHHHHHHHHHHHHHHHHHHHHHHHHHHHHHHHHT-S---S-------PPP-------------SS-----------